Protein AF-A0AAV2BWI1-F1 (afdb_monomer_lite)

InterPro domains:
  IPR000727 Target SNARE coiled-coil homology domain [PS50192] (104-166)
  IPR006011 Syntaxin, N-terminal domain [PF00804] (25-90)
  IPR010989 SNARE [SSF47661] (15-159)
  IPR045242 Syntaxin [PTHR19957] (30-172)

Organism: NCBI:txid280406

Radius of gyration: 37.25 Å; chains: 1; bounding box: 75×24×119 Å

Structure (mmCIF, N/CA/C/O backbone):
data_AF-A0AAV2BWI1-F1
#
_entry.id   AF-A0AAV2BWI1-F1
#
loop_
_atom_site.group_PDB
_atom_site.id
_atom_site.type_symbol
_atom_site.label_atom_id
_atom_site.label_alt_id
_atom_site.label_comp_id
_atom_site.label_asym_id
_atom_site.label_entity_id
_atom_site.label_seq_id
_atom_site.pdbx_PDB_ins_code
_atom_site.Cartn_x
_atom_site.Cartn_y
_atom_site.Cartn_z
_atom_site.occupancy
_atom_site.B_iso_or_equiv
_atom_site.auth_seq_id
_atom_site.auth_comp_id
_atom_site.auth_asym_id
_atom_site.auth_atom_id
_atom_site.pdbx_PDB_model_num
ATOM 1 N N . MET A 1 1 ? 7.970 -13.190 19.184 1.00 38.78 1 MET A N 1
ATOM 2 C CA . MET A 1 1 ? 8.899 -14.261 18.742 1.00 38.78 1 MET A CA 1
ATOM 3 C C . MET A 1 1 ? 8.704 -14.670 17.278 1.00 38.78 1 MET A C 1
ATOM 5 O O . MET A 1 1 ? 9.696 -14.716 16.566 1.00 38.78 1 MET A O 1
ATOM 9 N N . ALA A 1 2 ? 7.479 -14.916 16.784 1.00 46.28 2 ALA A N 1
ATOM 10 C CA . ALA A 1 2 ? 7.254 -15.265 15.368 1.00 46.28 2 ALA A CA 1
ATOM 11 C C . ALA A 1 2 ? 7.652 -14.144 14.376 1.00 46.28 2 ALA A C 1
ATOM 13 O O . ALA A 1 2 ? 8.295 -14.412 13.364 1.00 46.28 2 ALA A O 1
ATOM 14 N N . ASN A 1 3 ? 7.368 -12.880 14.714 1.00 43.94 3 ASN A N 1
ATOM 15 C CA . ASN A 1 3 ? 7.692 -11.727 13.861 1.00 43.94 3 ASN A CA 1
ATOM 16 C C . ASN A 1 3 ? 9.203 -11.435 13.767 1.00 43.94 3 ASN A C 1
ATOM 18 O O . ASN A 1 3 ? 9.677 -11.052 12.703 1.00 43.94 3 ASN A O 1
ATOM 22 N N . ASP A 1 4 ? 9.978 -11.700 14.825 1.00 47.47 4 ASP A N 1
ATOM 23 C CA . ASP A 1 4 ? 11.445 -11.541 14.813 1.00 47.47 4 ASP A CA 1
ATOM 24 C C . ASP A 1 4 ? 12.142 -12.562 13.909 1.00 47.47 4 ASP A C 1
ATOM 26 O O . ASP A 1 4 ? 13.165 -12.264 13.289 1.00 47.47 4 ASP A O 1
ATOM 30 N N . CYS A 1 5 ? 11.601 -13.781 13.826 1.00 52.75 5 CYS A N 1
ATOM 31 C CA . CYS A 1 5 ? 12.138 -14.831 12.964 1.00 52.75 5 CYS A CA 1
ATOM 32 C C . CYS A 1 5 ? 11.860 -14.521 11.483 1.00 52.75 5 CYS A C 1
ATOM 34 O O . CYS A 1 5 ? 12.753 -14.647 10.646 1.00 52.75 5 CYS A O 1
ATOM 36 N N . LEU A 1 6 ? 10.662 -14.005 11.183 1.00 54.53 6 LEU A N 1
ATOM 37 C CA . LEU A 1 6 ? 10.274 -13.543 9.848 1.00 54.53 6 LEU A CA 1
ATOM 38 C C . LEU A 1 6 ? 11.110 -12.324 9.405 1.00 54.53 6 LEU A C 1
ATOM 40 O O . LEU A 1 6 ? 11.557 -12.250 8.261 1.00 54.53 6 LEU A O 1
AT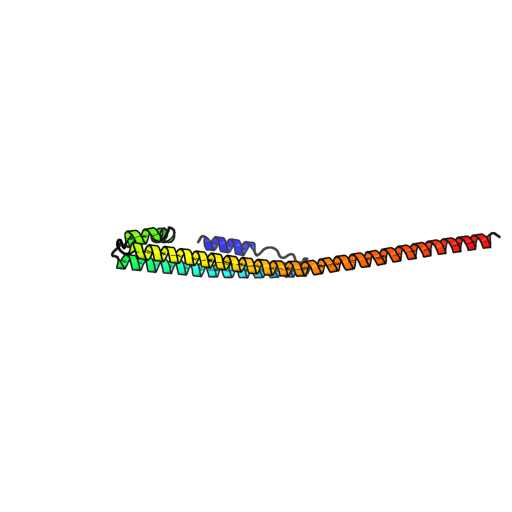OM 44 N N . PHE A 1 7 ? 11.412 -11.421 10.342 1.00 52.19 7 PHE A N 1
ATOM 45 C CA . PHE A 1 7 ? 12.280 -10.260 10.136 1.00 52.19 7 PHE A CA 1
ATOM 46 C C . PHE A 1 7 ? 13.748 -10.646 9.881 1.00 52.19 7 PHE A C 1
ATOM 48 O O . PHE A 1 7 ? 14.370 -10.140 8.945 1.00 52.19 7 PHE A O 1
ATOM 55 N N . LYS A 1 8 ? 14.301 -11.591 10.656 1.00 54.38 8 LYS A N 1
ATOM 56 C CA . LYS A 1 8 ? 15.652 -12.136 10.422 1.00 54.38 8 LYS A CA 1
ATOM 57 C C . LYS A 1 8 ? 15.749 -12.895 9.096 1.00 54.38 8 LYS A C 1
ATOM 59 O O . LYS A 1 8 ? 16.761 -12.767 8.413 1.00 54.38 8 LYS A O 1
ATOM 64 N N . GLY A 1 9 ? 14.704 -13.630 8.711 1.00 53.56 9 GLY A N 1
ATOM 65 C CA . GLY A 1 9 ? 14.629 -14.321 7.420 1.00 53.56 9 GLY A CA 1
ATOM 66 C C . GLY A 1 9 ? 14.655 -13.354 6.234 1.00 53.56 9 GLY A C 1
ATOM 67 O O . GLY A 1 9 ? 15.456 -13.528 5.316 1.00 53.56 9 GLY A O 1
ATOM 68 N N . LEU A 1 10 ? 13.858 -12.282 6.298 1.00 50.44 10 LEU A N 1
ATOM 69 C CA . LEU A 1 10 ? 13.855 -11.223 5.285 1.00 50.44 10 LEU A CA 1
ATOM 70 C C . LEU A 1 10 ? 15.207 -10.502 5.221 1.00 50.44 10 LEU A C 1
ATOM 72 O O . LEU A 1 10 ? 15.785 -10.394 4.143 1.00 50.44 10 LEU A O 1
ATOM 76 N N . SER A 1 11 ? 15.764 -10.089 6.361 1.00 50.41 11 SER A N 1
ATOM 77 C CA . SER A 1 11 ? 17.062 -9.401 6.420 1.00 50.41 11 SER A CA 1
ATOM 78 C C . SER A 1 11 ? 18.221 -10.254 5.872 1.00 50.41 11 SER A C 1
ATOM 80 O O . SER A 1 11 ? 19.055 -9.752 5.114 1.00 50.41 11 SER A O 1
ATOM 82 N N . ASN A 1 12 ? 18.242 -11.560 6.169 1.00 52.44 12 ASN A N 1
ATOM 83 C CA . ASN A 1 12 ? 19.261 -12.481 5.653 1.00 52.44 12 ASN A CA 1
ATOM 84 C C . ASN A 1 12 ? 19.113 -12.750 4.148 1.00 52.44 12 ASN A C 1
ATOM 86 O O . ASN A 1 12 ? 20.119 -12.848 3.453 1.00 52.44 12 ASN A O 1
ATOM 90 N N . SER A 1 13 ? 17.887 -12.785 3.616 1.00 50.75 13 SER A N 1
ATOM 91 C CA . SER A 1 13 ? 17.643 -12.984 2.176 1.00 50.75 13 SER A CA 1
ATOM 92 C C . SER A 1 13 ? 18.052 -11.799 1.285 1.00 50.75 13 SER A C 1
ATOM 94 O O . SER A 1 13 ? 18.104 -11.931 0.064 1.00 50.75 13 SER A O 1
ATOM 96 N N . PHE A 1 14 ? 18.371 -10.639 1.873 1.00 51.12 14 PHE A N 1
ATOM 97 C CA . PHE A 1 14 ? 18.807 -9.444 1.140 1.00 51.12 14 PHE A CA 1
ATOM 98 C C . PHE A 1 14 ? 20.329 -9.245 1.093 1.00 51.12 14 PHE A C 1
ATOM 100 O O . PHE A 1 14 ? 20.789 -8.315 0.429 1.00 51.12 14 PHE A O 1
ATOM 107 N N . ASN A 1 15 ? 21.110 -10.100 1.762 1.00 54.09 15 ASN A N 1
ATOM 108 C CA . ASN A 1 15 ? 22.572 -10.017 1.820 1.00 54.09 15 ASN A CA 1
ATOM 109 C C . ASN A 1 15 ? 23.247 -11.184 1.073 1.00 54.09 15 ASN A C 1
ATOM 111 O O . ASN A 1 15 ? 24.044 -11.910 1.650 1.00 54.09 15 ASN A O 1
ATOM 115 N N . GLN A 1 16 ? 22.937 -11.376 -0.209 1.00 53.59 16 GLN A N 1
ATOM 116 C CA . GLN A 1 16 ? 23.670 -12.271 -1.122 1.00 53.59 16 GLN A CA 1
ATOM 117 C C . GLN A 1 16 ? 23.244 -11.853 -2.547 1.00 53.59 16 GLN A C 1
ATOM 119 O O . GLN A 1 16 ? 22.050 -11.749 -2.795 1.00 53.59 16 GLN A O 1
ATOM 124 N N . GLU A 1 17 ? 24.069 -11.453 -3.517 1.00 52.34 17 GLU A N 1
ATOM 125 C CA . GLU A 1 17 ? 25.479 -11.693 -3.830 1.00 52.34 17 GLU A CA 1
ATOM 126 C C . GLU A 1 17 ? 26.073 -10.426 -4.486 1.00 52.34 17 GLU A C 1
ATOM 128 O O . GLU A 1 17 ? 25.428 -9.770 -5.311 1.00 52.34 17 GLU A O 1
ATOM 133 N N . GLN A 1 18 ? 27.307 -10.058 -4.132 1.00 53.75 18 GLN A N 1
ATOM 134 C CA . GLN A 1 18 ? 28.062 -9.045 -4.872 1.00 53.75 18 GLN A CA 1
ATOM 135 C C . GLN A 1 18 ? 28.857 -9.744 -5.974 1.00 53.75 18 GLN A C 1
ATOM 137 O O . GLN A 1 18 ? 29.840 -10.420 -5.692 1.00 53.75 18 GLN A O 1
ATOM 142 N N . PHE A 1 19 ? 28.435 -9.558 -7.224 1.00 55.75 19 PHE A N 1
ATOM 143 C CA . PHE A 1 19 ? 29.204 -9.959 -8.398 1.00 55.75 19 PHE A CA 1
ATOM 144 C C . PHE A 1 19 ? 30.076 -8.776 -8.843 1.00 55.75 19 PHE A C 1
ATOM 146 O O . PHE A 1 19 ? 29.533 -7.780 -9.336 1.00 55.75 19 PHE A O 1
ATOM 153 N N . PRO A 1 20 ? 31.403 -8.832 -8.638 1.00 57.06 20 PRO A N 1
ATOM 154 C CA . PRO A 1 20 ? 32.297 -7.705 -8.904 1.00 57.06 20 PRO A CA 1
ATOM 155 C C . PRO A 1 20 ? 32.384 -7.313 -10.393 1.00 57.06 20 PRO A C 1
ATOM 157 O O . PRO A 1 20 ? 32.697 -6.161 -10.678 1.00 57.06 20 PRO A O 1
ATOM 160 N N . ASP A 1 21 ? 31.993 -8.197 -11.320 1.00 59.72 21 ASP A N 1
ATOM 161 C CA . ASP A 1 21 ? 32.081 -7.983 -12.779 1.00 59.72 21 ASP A CA 1
ATOM 162 C C . ASP A 1 21 ? 30.793 -7.445 -13.440 1.00 59.72 21 ASP A C 1
ATOM 164 O O . ASP A 1 21 ? 30.623 -7.502 -14.659 1.00 59.72 21 ASP A O 1
ATOM 168 N N . MET A 1 22 ? 29.848 -6.908 -12.663 1.00 63.97 22 MET A N 1
ATOM 169 C CA . MET A 1 22 ? 28.571 -6.433 -13.209 1.00 63.97 22 MET A CA 1
ATOM 170 C C . MET A 1 22 ? 28.681 -5.059 -13.901 1.00 63.97 22 MET A C 1
ATOM 172 O O . MET A 1 22 ? 29.251 -4.125 -13.321 1.00 63.97 22 MET A O 1
ATOM 176 N N . PRO A 1 23 ? 28.057 -4.869 -15.087 1.00 77.12 23 PRO A N 1
ATOM 177 C CA . PRO A 1 23 ? 27.981 -3.573 -15.762 1.00 77.12 23 PRO A CA 1
ATOM 178 C C . PRO A 1 23 ? 27.451 -2.463 -14.843 1.00 77.12 23 PRO A C 1
ATOM 180 O O . PRO A 1 23 ? 26.574 -2.697 -14.008 1.00 77.12 23 PRO A O 1
ATOM 183 N N . ALA A 1 24 ? 27.935 -1.228 -15.018 1.00 74.69 24 ALA A N 1
ATOM 184 C CA . ALA A 1 24 ? 27.621 -0.101 -14.130 1.00 74.69 24 ALA A CA 1
ATOM 185 C C . ALA A 1 24 ? 26.109 0.131 -13.932 1.00 74.69 24 ALA A C 1
ATOM 187 O O . ALA A 1 24 ? 25.670 0.357 -12.806 1.00 74.69 24 ALA A O 1
ATOM 188 N N . GLY A 1 25 ? 25.303 -0.002 -14.992 1.00 76.00 25 GLY A N 1
ATOM 189 C CA . GLY A 1 25 ? 23.843 0.120 -14.901 1.00 76.00 25 GLY A CA 1
ATOM 190 C C . GLY A 1 25 ? 23.198 -0.946 -14.010 1.00 76.00 25 GLY A C 1
ATOM 191 O O . GLY A 1 25 ? 22.284 -0.650 -13.244 1.00 76.00 25 GLY A O 1
ATOM 192 N N . LEU A 1 26 ? 23.725 -2.172 -14.034 1.00 73.62 26 LEU A N 1
ATOM 193 C CA . LEU A 1 26 ? 23.204 -3.284 -13.243 1.00 73.62 26 LEU A CA 1
ATOM 194 C C . LEU A 1 26 ? 23.633 -3.183 -11.773 1.00 73.62 26 LEU A C 1
ATOM 196 O O . LEU A 1 26 ? 22.845 -3.487 -10.878 1.00 73.62 26 LEU A O 1
ATOM 200 N N . ARG A 1 27 ? 24.832 -2.643 -11.509 1.00 76.88 27 ARG A N 1
ATOM 201 C CA . ARG A 1 27 ? 25.266 -2.252 -10.156 1.00 76.88 27 ARG A CA 1
ATOM 202 C C . ARG A 1 27 ? 24.361 -1.173 -9.563 1.00 76.88 27 ARG A C 1
ATOM 204 O O . ARG A 1 27 ? 23.913 -1.329 -8.432 1.00 76.88 27 ARG A O 1
ATOM 211 N N . ILE A 1 28 ? 24.054 -0.122 -10.330 1.00 77.56 28 ILE A N 1
ATOM 212 C CA . ILE A 1 28 ? 23.155 0.961 -9.897 1.00 77.56 28 ILE A CA 1
ATOM 213 C C . ILE A 1 28 ? 21.756 0.407 -9.598 1.00 77.56 28 ILE A C 1
ATOM 215 O O . ILE A 1 28 ? 21.225 0.664 -8.519 1.00 77.56 28 ILE A O 1
ATOM 219 N N . CYS A 1 29 ? 21.198 -0.411 -10.496 1.00 75.69 29 CYS A N 1
ATOM 220 C CA . CYS A 1 29 ? 19.900 -1.061 -10.297 1.00 75.69 29 CYS A CA 1
ATOM 221 C C . CYS A 1 29 ? 19.880 -1.945 -9.035 1.00 75.69 29 CYS A C 1
ATOM 223 O O . CYS A 1 29 ? 18.958 -1.854 -8.221 1.00 75.69 29 CYS A O 1
ATOM 225 N N . ASN A 1 30 ? 20.929 -2.744 -8.808 1.00 73.38 30 ASN A N 1
ATOM 226 C CA . ASN A 1 30 ? 21.032 -3.590 -7.620 1.00 73.38 30 ASN A CA 1
ATOM 227 C C . ASN A 1 30 ? 21.137 -2.757 -6.329 1.00 73.38 30 ASN A C 1
ATOM 229 O O . ASN A 1 30 ? 20.418 -3.004 -5.362 1.00 73.38 30 ASN A O 1
ATOM 233 N N . THR A 1 31 ? 21.966 -1.708 -6.316 1.00 79.12 31 THR A N 1
ATOM 234 C CA . THR A 1 31 ? 22.078 -0.795 -5.168 1.00 79.12 31 THR A CA 1
ATOM 235 C C . THR A 1 31 ? 20.753 -0.093 -4.863 1.00 79.12 31 THR A C 1
ATOM 237 O O . THR A 1 31 ? 20.359 -0.016 -3.695 1.00 79.12 31 THR A O 1
ATOM 240 N N . GLN A 1 32 ? 20.035 0.380 -5.885 1.00 78.69 32 GLN A N 1
ATOM 241 C CA . GLN A 1 32 ? 18.704 0.974 -5.719 1.00 78.69 32 GLN A CA 1
ATOM 242 C C . GLN A 1 32 ? 17.708 -0.046 -5.160 1.00 78.69 32 GLN A C 1
ATOM 244 O O . GLN A 1 32 ? 17.014 0.245 -4.187 1.00 78.69 32 GLN A O 1
ATOM 249 N N . THR A 1 33 ? 17.709 -1.264 -5.699 1.00 75.31 33 THR A N 1
ATOM 250 C CA . THR A 1 33 ? 16.846 -2.364 -5.254 1.00 75.31 33 THR A CA 1
ATOM 251 C C . THR A 1 33 ? 17.087 -2.714 -3.783 1.00 75.31 33 THR A C 1
ATOM 253 O O . THR A 1 33 ? 16.137 -2.784 -3.004 1.00 75.31 33 THR A O 1
ATOM 256 N N . ILE A 1 34 ? 18.347 -2.870 -3.362 1.00 79.56 34 ILE A N 1
ATOM 257 C CA . ILE A 1 34 ? 18.713 -3.123 -1.956 1.00 79.56 34 ILE A CA 1
ATOM 258 C C . ILE A 1 34 ? 18.274 -1.957 -1.060 1.00 79.56 34 ILE A C 1
ATOM 260 O O . ILE A 1 34 ? 17.730 -2.173 0.024 1.00 79.56 34 ILE A O 1
ATOM 264 N N . THR A 1 35 ? 18.473 -0.719 -1.512 1.00 80.38 35 THR A N 1
ATOM 265 C CA . THR A 1 35 ? 18.085 0.483 -0.759 1.00 80.38 35 THR A CA 1
ATOM 266 C C . THR A 1 35 ? 16.572 0.547 -0.552 1.00 80.38 35 THR A C 1
ATOM 268 O O . THR A 1 35 ? 16.114 0.786 0.567 1.00 80.38 35 THR A O 1
ATOM 271 N N . LEU A 1 36 ? 15.788 0.284 -1.600 1.00 78.62 36 LEU A N 1
ATOM 272 C CA . LEU A 1 36 ? 14.327 0.239 -1.537 1.00 78.62 36 LEU A CA 1
ATOM 273 C C . LEU A 1 36 ? 13.837 -0.880 -0.615 1.00 78.62 36 LEU A C 1
ATOM 275 O O . LEU A 1 36 ? 12.988 -0.635 0.236 1.00 78.62 36 LEU A O 1
ATOM 279 N N . LYS A 1 37 ? 14.427 -2.076 -0.707 1.00 76.88 37 LYS A N 1
ATOM 280 C CA . LYS A 1 37 ? 14.105 -3.215 0.169 1.00 76.88 37 LYS A CA 1
ATOM 281 C C . LYS A 1 37 ? 14.362 -2.904 1.645 1.00 76.88 37 LYS A C 1
ATOM 283 O O . LYS A 1 37 ? 13.523 -3.206 2.491 1.00 76.88 37 LYS A O 1
ATOM 288 N N . ARG A 1 38 ? 15.478 -2.238 1.963 1.00 78.38 38 ARG A N 1
ATOM 289 C CA . ARG A 1 38 ? 15.778 -1.778 3.332 1.00 78.38 38 ARG A CA 1
ATOM 290 C C . ARG A 1 38 ? 14.759 -0.754 3.828 1.00 78.38 38 ARG A C 1
ATOM 292 O O . ARG A 1 38 ? 14.271 -0.890 4.947 1.00 78.38 38 ARG A O 1
ATOM 299 N N . LYS A 1 39 ? 14.408 0.235 2.998 1.00 81.50 39 LYS A N 1
ATOM 300 C CA . LYS A 1 39 ? 13.366 1.222 3.332 1.00 81.50 39 LYS A CA 1
ATOM 301 C C . LYS A 1 39 ? 12.023 0.545 3.591 1.00 81.50 39 LYS A C 1
ATOM 303 O O . LYS A 1 39 ? 11.428 0.779 4.634 1.00 81.50 39 LYS A O 1
ATOM 308 N N . PHE A 1 40 ? 11.603 -0.348 2.699 1.00 78.50 40 PHE A N 1
ATOM 309 C CA . PHE A 1 40 ? 10.373 -1.121 2.841 1.00 78.50 40 PHE A CA 1
ATOM 310 C C . PHE A 1 40 ? 10.345 -1.922 4.147 1.00 78.50 40 PHE A C 1
ATOM 312 O O . PHE A 1 40 ? 9.382 -1.831 4.904 1.00 78.50 40 PHE A O 1
ATOM 319 N N . SER A 1 41 ? 11.430 -2.637 4.462 1.00 76.50 41 SER A N 1
ATOM 320 C CA . SER A 1 41 ? 11.542 -3.380 5.720 1.00 76.50 41 SER A CA 1
ATOM 321 C C . SER A 1 41 ? 11.425 -2.464 6.941 1.00 76.50 41 SER A C 1
ATOM 323 O O . SER A 1 41 ? 10.726 -2.810 7.887 1.00 76.50 41 SER A O 1
ATOM 325 N N . SER A 1 42 ? 12.071 -1.294 6.922 1.00 79.75 42 SER A N 1
ATOM 326 C CA . SER A 1 42 ? 11.982 -0.309 8.006 1.00 79.75 42 SER A CA 1
ATOM 327 C C . SER A 1 42 ? 10.558 0.223 8.180 1.00 79.75 42 SER A C 1
ATOM 329 O O . SER A 1 42 ? 10.073 0.325 9.306 1.00 79.75 42 SER A O 1
ATOM 331 N N . THR A 1 43 ? 9.877 0.547 7.080 1.00 81.62 43 THR A N 1
ATOM 332 C CA . THR A 1 43 ? 8.489 1.026 7.100 1.00 81.62 43 THR A CA 1
ATOM 333 C C . THR A 1 43 ? 7.539 -0.044 7.625 1.00 81.62 43 THR A C 1
ATOM 335 O O . THR A 1 43 ? 6.673 0.260 8.441 1.00 81.62 43 THR A O 1
ATOM 338 N N . ILE A 1 44 ? 7.726 -1.304 7.225 1.00 79.44 44 ILE A N 1
ATOM 339 C CA . ILE A 1 44 ? 6.939 -2.426 7.741 1.00 79.44 44 ILE A CA 1
ATOM 340 C C . ILE A 1 44 ? 7.172 -2.637 9.240 1.00 79.44 44 ILE A C 1
ATOM 342 O O . ILE A 1 44 ? 6.213 -2.829 9.982 1.00 79.44 44 ILE A O 1
ATOM 346 N N . SER A 1 45 ? 8.416 -2.567 9.716 1.00 77.38 45 S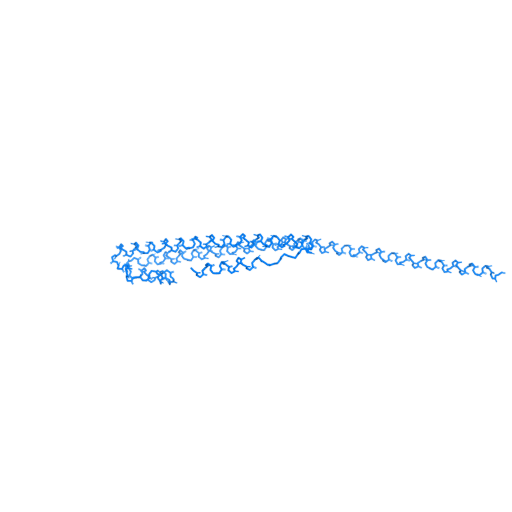ER A N 1
ATOM 347 C CA . SER A 1 45 ? 8.700 -2.663 11.154 1.00 77.38 45 SER A CA 1
ATOM 348 C C . SER A 1 45 ? 8.030 -1.543 11.944 1.00 77.38 45 SER A C 1
ATOM 350 O O . SER A 1 45 ? 7.433 -1.799 12.988 1.00 77.38 45 SER A O 1
ATOM 352 N N . TYR A 1 46 ? 8.078 -0.316 11.425 1.00 86.00 46 TYR A N 1
ATOM 353 C CA . TYR A 1 46 ? 7.395 0.821 12.032 1.00 86.00 46 TYR A CA 1
ATOM 354 C C . TYR A 1 46 ? 5.872 0.619 12.062 1.00 86.00 46 TYR A C 1
ATOM 356 O O . TYR A 1 46 ? 5.242 0.797 13.104 1.00 86.00 46 TYR A O 1
ATOM 364 N N . TYR A 1 47 ? 5.284 0.138 10.966 1.00 84.06 47 TYR A N 1
ATOM 365 C CA . TYR A 1 47 ? 3.870 -0.229 10.923 1.00 84.06 47 TYR A CA 1
ATOM 366 C C . TYR A 1 47 ? 3.508 -1.266 11.996 1.00 84.06 47 TYR A C 1
ATOM 368 O O . TYR A 1 47 ? 2.547 -1.065 12.738 1.00 84.06 47 TYR A O 1
ATOM 376 N N . TYR A 1 48 ? 4.302 -2.334 12.141 1.00 78.19 48 TYR A N 1
ATOM 377 C CA . TYR A 1 48 ? 4.055 -3.348 13.168 1.00 78.19 48 TYR A CA 1
ATOM 378 C C . TYR A 1 48 ? 4.149 -2.787 14.591 1.00 78.19 48 TYR A C 1
ATOM 380 O O . TYR A 1 48 ? 3.341 -3.179 15.432 1.00 78.19 48 TYR A O 1
ATOM 388 N N . SER A 1 49 ? 5.064 -1.848 14.862 1.00 78.69 49 SER A N 1
ATOM 389 C CA . SER A 1 49 ? 5.114 -1.186 16.175 1.00 78.69 49 SER A CA 1
ATOM 390 C C . SER A 1 49 ? 3.846 -0.384 16.478 1.00 78.69 49 SER A C 1
ATOM 392 O O . SER A 1 49 ? 3.284 -0.529 17.562 1.00 78.69 49 SER A O 1
ATOM 394 N N . ILE A 1 50 ? 3.334 0.375 15.502 1.00 81.25 50 ILE A N 1
ATOM 395 C CA . ILE A 1 50 ? 2.080 1.128 15.652 1.00 81.25 50 ILE A CA 1
ATOM 396 C C . ILE A 1 50 ? 0.901 0.170 15.844 1.00 81.25 50 ILE A C 1
ATOM 398 O O . ILE A 1 50 ? 0.022 0.407 16.671 1.00 81.25 50 ILE A O 1
ATOM 402 N N . GLN A 1 51 ? 0.867 -0.930 15.094 1.00 75.81 51 GLN A N 1
ATOM 403 C CA . GLN A 1 51 ? -0.203 -1.919 15.194 1.00 75.81 51 GLN A CA 1
ATOM 404 C C . GLN A 1 51 ? -0.225 -2.599 16.570 1.00 75.81 51 GLN A C 1
ATOM 406 O O . GLN A 1 51 ? -1.297 -2.845 17.127 1.00 75.81 51 GLN A O 1
ATOM 411 N N . GLU A 1 52 ? 0.943 -2.896 17.137 1.00 80.94 52 GLU A N 1
ATOM 412 C CA . GLU A 1 52 ? 1.054 -3.432 18.492 1.00 80.94 52 GLU A CA 1
ATOM 413 C C . GLU A 1 52 ? 0.613 -2.416 19.553 1.00 80.94 52 GLU A C 1
ATOM 415 O O . GLU A 1 52 ? -0.150 -2.768 20.457 1.00 80.94 52 GLU A O 1
ATOM 420 N N . GLU A 1 53 ? 1.017 -1.153 19.418 1.00 81.12 53 GLU A N 1
ATOM 421 C CA . GLU A 1 53 ? 0.566 -0.067 20.292 1.00 81.12 53 GLU A CA 1
ATOM 422 C C . GLU A 1 53 ? -0.960 0.108 20.239 1.00 81.12 53 GLU A C 1
ATOM 424 O O . GLU A 1 53 ? -1.623 0.191 21.280 1.00 81.12 53 GLU A O 1
ATOM 429 N N . TYR A 1 54 ? -1.544 0.067 19.039 1.00 78.69 54 TYR A N 1
ATOM 430 C CA . TYR A 1 54 ? -2.990 0.105 18.841 1.00 78.69 54 TYR A CA 1
ATOM 431 C C . TYR A 1 54 ? -3.689 -1.086 19.511 1.00 78.69 54 TYR A C 1
ATOM 433 O O . TYR A 1 54 ? -4.669 -0.900 20.238 1.00 78.69 54 TYR A O 1
ATOM 441 N N . ARG A 1 55 ? -3.157 -2.307 19.343 1.00 74.56 55 ARG A N 1
ATOM 442 C CA . ARG A 1 55 ? -3.683 -3.520 19.994 1.00 74.56 55 ARG A CA 1
ATOM 443 C C . ARG A 1 55 ? -3.681 -3.372 21.517 1.00 74.56 55 ARG A C 1
ATOM 445 O O . ARG A 1 55 ? -4.663 -3.720 22.170 1.00 74.56 55 ARG A O 1
ATOM 452 N N . ASN A 1 56 ? -2.604 -2.837 22.086 1.00 76.06 56 ASN A N 1
ATOM 453 C CA . ASN A 1 56 ? -2.480 -2.623 23.529 1.00 76.06 56 ASN A CA 1
ATOM 454 C C . ASN A 1 56 ? -3.431 -1.524 24.031 1.00 76.06 56 ASN A C 1
ATOM 456 O O . ASN A 1 56 ? -4.058 -1.682 25.079 1.00 76.06 56 ASN A O 1
ATOM 460 N N . THR A 1 57 ? -3.601 -0.452 23.257 1.00 75.69 57 THR A N 1
ATOM 461 C CA . THR A 1 57 ? -4.556 0.624 23.558 1.00 75.69 57 THR A CA 1
ATOM 462 C C . THR A 1 57 ? -5.991 0.100 23.564 1.00 75.69 57 THR A C 1
ATOM 464 O O . THR A 1 57 ? -6.746 0.371 24.498 1.00 75.69 57 THR A O 1
ATOM 467 N N . CYS A 1 58 ? -6.357 -0.718 22.575 1.00 69.50 58 CYS A N 1
ATOM 468 C CA . CYS A 1 58 ? -7.669 -1.358 22.507 1.00 69.50 58 CYS A CA 1
ATOM 469 C C . CYS A 1 58 ? -7.902 -2.301 23.703 1.00 69.50 58 CYS A C 1
ATOM 471 O O . CYS A 1 58 ? -8.938 -2.199 24.362 1.00 69.50 58 CYS A O 1
ATOM 473 N N . LYS A 1 59 ? -6.908 -3.129 24.075 1.00 70.56 59 LYS A N 1
ATOM 474 C CA . LYS A 1 59 ? -6.954 -3.958 25.301 1.00 70.56 59 LYS A CA 1
ATOM 475 C C . LYS A 1 59 ? -7.245 -3.130 26.548 1.00 70.56 59 LYS A C 1
ATOM 477 O O . LYS A 1 59 ? -8.109 -3.501 27.340 1.00 70.56 59 LYS A O 1
ATOM 482 N N . ALA A 1 60 ? -6.536 -2.016 26.721 1.00 72.25 60 ALA A N 1
ATOM 483 C CA . ALA A 1 60 ? -6.708 -1.142 27.876 1.00 72.25 60 ALA A CA 1
ATOM 484 C C . ALA A 1 60 ? -8.108 -0.507 27.917 1.00 72.25 60 ALA A C 1
ATOM 486 O O . ALA A 1 60 ? -8.718 -0.428 28.984 1.00 72.25 60 ALA A O 1
ATOM 487 N N . GLN A 1 61 ? -8.639 -0.096 26.762 1.00 71.31 61 GLN A N 1
ATOM 488 C CA . GLN A 1 61 ? -9.988 0.463 26.656 1.00 71.31 61 GLN A CA 1
ATOM 489 C C . GLN A 1 61 ? -11.067 -0.571 26.990 1.00 71.31 61 GLN A C 1
ATOM 491 O O . GLN A 1 61 ? -11.925 -0.292 27.824 1.00 71.31 61 GLN A O 1
ATOM 496 N N . VAL A 1 62 ? -11.002 -1.767 26.396 1.00 65.12 62 VAL A N 1
ATOM 497 C CA . VAL A 1 62 ? -11.954 -2.863 26.657 1.00 65.12 62 VAL A CA 1
ATOM 498 C C . VAL A 1 62 ? -11.937 -3.255 28.132 1.00 65.12 62 VAL A C 1
ATOM 500 O O . VAL A 1 62 ? -12.992 -3.344 28.756 1.00 65.12 62 VAL A O 1
ATOM 503 N N . LYS A 1 63 ? -10.742 -3.406 28.715 1.00 66.94 63 LYS A N 1
ATOM 504 C CA . LYS A 1 63 ? -10.576 -3.690 30.143 1.00 66.94 63 LYS A CA 1
ATOM 505 C C . LYS A 1 63 ? -11.257 -2.632 31.012 1.00 66.94 63 LYS A C 1
ATOM 507 O O . LYS A 1 63 ? -12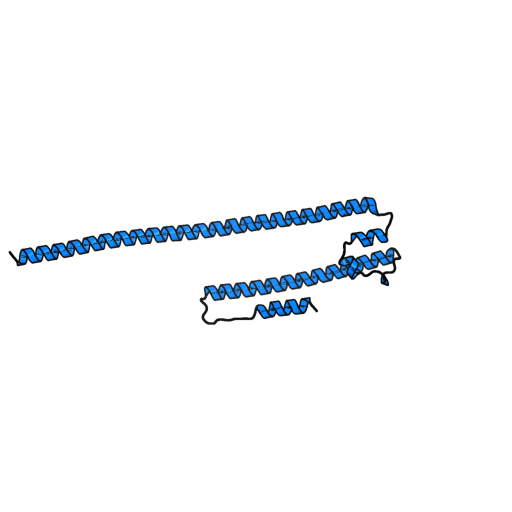.054 -2.982 31.873 1.00 66.94 63 LYS A O 1
ATOM 512 N N . ARG A 1 64 ? -11.008 -1.347 30.747 1.00 70.44 64 ARG A N 1
ATOM 513 C CA . ARG A 1 64 ? -11.632 -0.250 31.498 1.00 70.44 64 ARG A CA 1
ATOM 514 C C . ARG A 1 64 ? -13.160 -0.262 31.383 1.00 70.44 64 ARG A C 1
ATOM 516 O O . ARG A 1 64 ? -13.835 -0.022 32.376 1.00 70.44 64 ARG A O 1
ATOM 523 N N . GLN A 1 65 ? -13.708 -0.530 30.197 1.00 60.38 65 GLN A N 1
ATOM 524 C CA . GLN A 1 65 ? -15.163 -0.596 30.005 1.00 60.38 65 GLN A CA 1
ATOM 525 C C . GLN A 1 65 ? -15.788 -1.796 30.733 1.00 60.38 65 GLN A C 1
ATOM 527 O O . GLN A 1 65 ? -16.848 -1.652 31.335 1.00 60.38 65 GLN A O 1
ATOM 532 N N . ALA A 1 66 ? -15.109 -2.948 30.751 1.00 63.09 66 ALA A N 1
ATOM 533 C CA . ALA A 1 66 ? -15.539 -4.109 31.530 1.00 63.09 66 ALA A CA 1
ATOM 534 C C . ALA A 1 66 ? -15.538 -3.826 33.045 1.00 63.09 66 ALA A C 1
ATOM 536 O O . ALA A 1 66 ? -16.504 -4.166 33.725 1.00 63.09 66 ALA A O 1
ATOM 537 N N . GLU A 1 67 ? -14.500 -3.154 33.561 1.00 67.56 67 GLU A N 1
ATOM 538 C CA . GLU A 1 67 ? -14.412 -2.749 34.975 1.00 67.56 67 GLU A CA 1
ATOM 539 C C . GLU A 1 67 ? -15.540 -1.784 35.367 1.00 67.56 67 GLU A C 1
ATOM 541 O O . GLU A 1 67 ? -16.158 -1.958 36.416 1.00 67.56 67 GLU A O 1
ATOM 546 N N . ILE A 1 68 ? -15.846 -0.795 34.516 1.00 66.06 68 ILE A N 1
ATOM 547 C CA . ILE A 1 68 ? -16.934 0.174 34.750 1.00 66.06 68 ILE A CA 1
ATOM 548 C C . ILE A 1 68 ? -18.301 -0.521 34.797 1.00 66.06 68 ILE A C 1
ATOM 550 O O . ILE A 1 68 ? -19.146 -0.153 35.609 1.00 66.06 68 ILE A O 1
ATOM 554 N N . ALA A 1 69 ? -18.516 -1.532 33.956 1.00 63.38 69 ALA A N 1
ATOM 555 C CA . ALA A 1 69 ? -19.762 -2.290 33.914 1.00 63.38 69 ALA A CA 1
ATOM 556 C C . ALA A 1 69 ? -19.875 -3.378 35.001 1.00 63.38 69 ALA A C 1
ATOM 558 O O . ALA A 1 69 ? -20.878 -4.087 35.060 1.00 63.38 69 ALA A O 1
ATOM 559 N N . GLY A 1 70 ? -18.858 -3.533 35.856 1.00 59.75 70 GLY A N 1
ATOM 560 C CA . GLY A 1 70 ? -18.849 -4.535 36.923 1.00 59.75 70 GLY A CA 1
ATOM 561 C C . GLY A 1 70 ? -18.640 -5.974 36.437 1.00 59.75 70 GLY A C 1
ATOM 562 O O . GLY A 1 70 ? -18.931 -6.913 37.179 1.00 59.75 70 GLY A O 1
ATOM 563 N N . ALA A 1 71 ? -18.143 -6.167 35.211 1.00 60.81 71 ALA A N 1
ATOM 564 C CA . ALA A 1 71 ? -17.810 -7.483 34.674 1.00 60.81 71 ALA A CA 1
ATOM 565 C C . ALA A 1 71 ? -16.431 -7.949 35.175 1.00 60.81 71 ALA A C 1
ATOM 567 O O . ALA A 1 71 ? -15.472 -7.176 35.222 1.00 60.81 71 ALA A O 1
ATOM 568 N N . ASP A 1 72 ? -16.309 -9.233 35.522 1.00 61.50 72 ASP A N 1
ATOM 569 C CA . ASP A 1 72 ? -15.042 -9.815 35.972 1.00 61.50 72 ASP A CA 1
ATOM 570 C C . ASP A 1 72 ? -14.054 -9.956 34.799 1.00 61.50 72 ASP A C 1
ATOM 572 O O . ASP A 1 72 ? -14.119 -10.890 33.994 1.00 61.50 72 ASP A O 1
ATOM 576 N N . VAL A 1 73 ? -13.121 -9.005 34.714 1.00 59.53 73 VAL A N 1
ATOM 577 C CA . VAL A 1 73 ? -12.078 -8.913 33.681 1.00 59.53 73 VAL A CA 1
ATOM 578 C C . VAL A 1 73 ? -11.214 -10.174 33.610 1.00 59.53 73 VAL A C 1
ATOM 580 O O . VAL A 1 73 ? -10.735 -10.515 32.531 1.00 59.53 73 VAL A O 1
ATOM 583 N N . ALA A 1 74 ? -11.024 -10.895 34.722 1.00 59.09 74 ALA A N 1
ATOM 584 C CA . ALA A 1 74 ? -10.184 -12.094 34.759 1.00 59.09 74 ALA A CA 1
ATOM 585 C C . ALA A 1 74 ? -10.785 -13.278 33.978 1.00 59.09 74 ALA A C 1
ATOM 587 O O . ALA A 1 74 ? -10.063 -14.202 33.606 1.00 59.09 74 ALA A O 1
ATOM 588 N N . ARG A 1 75 ? -12.097 -13.247 33.712 1.00 54.44 75 ARG A N 1
ATOM 589 C CA . ARG A 1 75 ? -12.819 -14.267 32.936 1.00 54.44 75 ARG A CA 1
ATOM 590 C C . ARG A 1 75 ? -12.932 -13.931 31.448 1.00 54.44 75 ARG A C 1
ATOM 592 O O . ARG A 1 75 ? -13.340 -14.787 30.668 1.00 54.44 75 ARG A O 1
ATOM 599 N N . LEU A 1 76 ? -12.577 -12.707 31.050 1.00 58.16 76 LEU A N 1
ATOM 600 C CA . LEU A 1 76 ? -12.630 -12.254 29.664 1.00 58.16 76 LEU A CA 1
ATOM 601 C C . LEU A 1 76 ? -11.298 -12.548 28.976 1.00 58.16 76 LEU A C 1
ATOM 603 O O . LEU A 1 76 ? -10.256 -11.988 29.316 1.00 58.16 76 LEU A O 1
ATOM 607 N N . ASN A 1 77 ? -11.338 -13.413 27.967 1.00 63.50 77 ASN A N 1
ATOM 608 C CA . ASN A 1 77 ? -10.179 -13.717 27.142 1.00 63.50 77 ASN A CA 1
ATOM 609 C C . ASN A 1 77 ? -9.939 -12.539 26.176 1.00 63.50 77 ASN A C 1
ATOM 611 O O . ASN A 1 77 ? -10.400 -12.533 25.036 1.00 63.50 77 ASN A O 1
ATOM 615 N N . LEU A 1 78 ? -9.274 -11.482 26.660 1.00 62.84 78 LEU A N 1
ATOM 616 C CA . LEU A 1 78 ? -9.098 -10.209 25.938 1.00 62.84 78 LEU A CA 1
ATOM 617 C C . LEU A 1 78 ? -8.431 -10.380 24.561 1.00 62.84 78 LEU A C 1
ATOM 619 O O . LEU A 1 78 ? -8.664 -9.579 23.659 1.00 62.84 78 LEU A O 1
ATOM 623 N N . ASP A 1 79 ? -7.618 -11.422 24.387 1.00 62.81 79 ASP A N 1
ATOM 624 C CA . ASP A 1 79 ? -7.005 -11.775 23.104 1.00 62.81 79 ASP A CA 1
ATOM 625 C C . ASP A 1 79 ? -8.012 -12.341 22.086 1.00 62.81 79 ASP A C 1
ATOM 627 O O . ASP A 1 79 ? -7.899 -12.074 20.890 1.00 62.81 79 ASP A O 1
ATOM 631 N N . GLU A 1 80 ? -9.043 -13.046 22.548 1.00 61.19 80 GLU A N 1
ATOM 632 C CA . GLU A 1 80 ? -10.116 -13.597 21.713 1.00 61.19 80 GLU A CA 1
ATOM 633 C C . GLU A 1 80 ? -11.126 -12.515 21.309 1.00 61.19 80 GLU A C 1
ATOM 635 O O . GLU A 1 80 ? -11.585 -12.488 20.170 1.00 61.19 80 GLU A O 1
ATOM 640 N N . ILE A 1 81 ? -11.404 -11.562 22.204 1.00 60.16 81 ILE A N 1
ATOM 641 C CA . ILE A 1 81 ? -12.324 -10.431 21.974 1.00 60.16 81 ILE A CA 1
ATOM 642 C C . ILE A 1 81 ? -11.732 -9.387 21.014 1.00 60.16 81 ILE A C 1
ATOM 644 O O . ILE A 1 81 ? -12.459 -8.658 20.348 1.00 60.16 81 ILE A O 1
ATOM 648 N N . ILE A 1 82 ? -10.405 -9.298 20.926 1.00 58.50 82 ILE A N 1
ATOM 649 C CA . ILE A 1 82 ? -9.725 -8.402 19.977 1.00 58.50 82 ILE A CA 1
ATOM 650 C C . ILE A 1 82 ? -9.443 -9.116 18.649 1.00 58.50 82 ILE A C 1
ATOM 652 O O . ILE A 1 82 ? -9.358 -8.466 17.608 1.00 58.50 82 ILE A O 1
ATOM 656 N N . GLY A 1 83 ? -9.328 -10.450 18.668 1.00 52.88 83 GLY A N 1
ATOM 657 C CA . GLY A 1 83 ? -9.198 -11.283 17.469 1.00 52.88 83 GLY A CA 1
ATOM 658 C C . GLY A 1 83 ? -10.528 -11.598 16.773 1.00 52.88 83 GLY A C 1
ATOM 659 O O . GLY A 1 83 ? -10.548 -11.818 15.562 1.00 52.88 83 GLY A O 1
ATOM 660 N N . SER A 1 84 ? -11.640 -11.596 17.509 1.00 50.62 84 SER A N 1
ATOM 661 C CA . SER A 1 84 ? -12.985 -11.863 17.000 1.00 50.62 84 SER A CA 1
ATOM 662 C C . SER A 1 84 ? -13.897 -10.661 17.233 1.00 50.62 84 SER A C 1
ATOM 664 O O . SER A 1 84 ? -13.853 -10.027 18.276 1.00 50.62 84 SER A O 1
ATOM 666 N N . LYS A 1 85 ? -14.678 -10.327 16.200 1.00 51.47 85 LYS A N 1
ATOM 667 C CA . LYS A 1 85 ? -15.636 -9.213 16.100 1.00 51.47 85 LYS A CA 1
ATOM 668 C C . LYS A 1 85 ? -16.045 -8.597 17.451 1.00 51.47 85 LYS A C 1
ATOM 670 O O . LYS A 1 85 ? -16.814 -9.189 18.205 1.00 51.47 85 LYS A O 1
ATOM 675 N N . THR A 1 86 ? -15.624 -7.345 17.644 1.00 54.81 86 THR A N 1
ATOM 676 C CA . THR A 1 86 ? -15.987 -6.395 18.715 1.00 54.81 86 THR A CA 1
ATOM 677 C C . THR A 1 86 ? -17.484 -6.375 19.078 1.00 54.81 86 THR A C 1
ATOM 679 O O . THR A 1 86 ? -17.846 -6.001 20.191 1.00 54.81 86 THR A O 1
ATOM 682 N N . ASP A 1 87 ? -18.346 -6.821 18.162 1.00 53.19 87 ASP A N 1
ATOM 683 C CA . ASP A 1 87 ? -19.805 -6.871 18.277 1.00 53.19 87 ASP A CA 1
ATOM 684 C C . ASP A 1 87 ? -20.319 -7.747 19.451 1.00 53.19 87 ASP A C 1
ATOM 686 O O . ASP A 1 87 ? -21.344 -7.418 20.040 1.00 53.19 87 ASP A O 1
ATOM 690 N N . ILE A 1 88 ? -19.618 -8.822 19.850 1.00 53.38 88 ILE A N 1
ATOM 691 C CA . ILE A 1 88 ? -20.102 -9.764 20.896 1.00 53.38 88 ILE A CA 1
ATOM 692 C C . ILE A 1 88 ? -19.885 -9.220 22.323 1.00 53.38 88 ILE A C 1
ATOM 694 O O . ILE A 1 88 ? -20.685 -9.461 23.230 1.00 53.38 88 ILE A O 1
ATOM 698 N N . PHE A 1 89 ? -18.808 -8.458 22.533 1.00 50.00 89 PHE A N 1
ATOM 699 C CA . PHE A 1 89 ? -18.472 -7.891 23.843 1.00 50.00 89 PHE A CA 1
ATOM 700 C C . PHE A 1 89 ? -19.467 -6.805 24.273 1.00 50.00 89 PHE A C 1
ATOM 702 O O . PHE A 1 89 ? -19.861 -6.748 25.435 1.00 50.00 89 PHE A O 1
ATOM 709 N N . LEU A 1 90 ? -19.919 -5.978 23.328 1.00 53.28 90 LEU A N 1
ATOM 710 C CA . LEU A 1 90 ? -20.848 -4.879 23.599 1.00 53.28 90 LEU A CA 1
ATOM 711 C C . LEU A 1 90 ? -22.245 -5.387 23.993 1.00 53.28 90 LEU A C 1
ATOM 713 O O . LEU A 1 90 ? -22.834 -4.873 24.941 1.00 53.28 90 LEU A O 1
ATOM 717 N N . GLN A 1 91 ? -22.705 -6.467 23.356 1.00 55.59 91 GLN A N 1
ATOM 718 C CA . GLN A 1 91 ? -24.026 -7.060 23.586 1.00 55.59 91 GLN A CA 1
ATOM 719 C C . GLN A 1 91 ? -24.179 -7.718 24.972 1.00 55.59 91 GLN A C 1
ATOM 721 O O . GLN A 1 91 ? -25.284 -7.835 25.496 1.00 55.59 91 GLN A O 1
ATOM 726 N N . THR A 1 92 ? -23.074 -8.148 25.590 1.00 51.38 92 THR A N 1
ATOM 727 C CA . THR A 1 92 ? -23.104 -8.847 26.891 1.00 51.38 92 THR A CA 1
ATOM 728 C C . THR A 1 92 ? -23.053 -7.877 28.079 1.00 51.38 92 THR A C 1
ATOM 730 O O . THR A 1 92 ? -23.424 -8.239 29.193 1.00 51.38 92 THR A O 1
ATOM 733 N N . VAL A 1 93 ? -22.589 -6.642 27.860 1.00 50.97 93 VAL A N 1
ATOM 734 C CA . VAL A 1 93 ? -22.216 -5.707 28.933 1.00 50.97 93 VAL A CA 1
ATOM 735 C C . VAL A 1 93 ? -23.217 -4.549 29.102 1.00 50.97 93 VAL A C 1
ATOM 737 O O . VAL A 1 93 ? -23.354 -4.039 30.211 1.00 50.97 93 VAL A O 1
ATOM 740 N N . LEU A 1 94 ? -23.954 -4.141 28.058 1.00 52.38 94 LEU A N 1
ATOM 741 C CA . LEU A 1 94 ? -24.874 -2.985 28.090 1.00 52.38 94 LEU A CA 1
ATOM 742 C C . LEU A 1 94 ? -26.192 -3.268 27.327 1.00 52.38 94 LEU A C 1
ATOM 744 O O . LEU A 1 94 ? -26.338 -2.837 26.185 1.00 52.38 94 LEU A O 1
ATOM 748 N N . PRO A 1 95 ? -27.175 -3.951 27.943 1.00 54.06 95 PRO A N 1
ATOM 749 C CA . PRO A 1 95 ? -28.339 -4.491 27.228 1.00 54.06 95 PRO A CA 1
ATOM 750 C C . PRO A 1 95 ? -29.361 -3.454 26.704 1.00 54.06 95 PRO A C 1
ATOM 752 O O . PRO A 1 95 ? -30.123 -3.793 25.806 1.00 54.06 95 PRO A O 1
ATOM 755 N N . ASP A 1 96 ? -29.362 -2.200 27.187 1.00 55.12 96 ASP A N 1
ATOM 756 C CA . ASP A 1 96 ? -30.340 -1.152 26.792 1.00 55.12 96 ASP A CA 1
ATOM 757 C C . ASP A 1 96 ? -29.732 0.063 26.043 1.00 55.12 96 ASP A C 1
ATOM 759 O O . ASP A 1 96 ? -30.391 1.081 25.830 1.00 55.12 96 ASP A O 1
ATOM 763 N N . TYR A 1 97 ? -28.476 -0.023 25.590 1.00 54.00 97 TYR A N 1
ATOM 764 C CA . TYR A 1 97 ? -27.793 1.033 24.811 1.00 54.00 97 TYR A CA 1
ATOM 765 C C . TYR A 1 97 ? -27.824 0.785 23.282 1.00 54.00 97 TYR A C 1
ATOM 767 O O . TYR A 1 97 ? -27.373 1.611 22.485 1.00 54.00 97 TYR A O 1
ATOM 775 N N . ASP A 1 98 ? -28.362 -0.363 22.861 1.00 58.09 98 ASP A N 1
ATOM 776 C CA . ASP A 1 98 ? -27.934 -1.060 21.645 1.00 58.09 98 ASP A CA 1
ATOM 777 C C . ASP A 1 98 ? -28.507 -0.515 20.325 1.00 58.09 98 ASP A C 1
ATOM 779 O O . ASP A 1 98 ? -27.785 -0.418 19.342 1.00 58.09 98 ASP A O 1
ATOM 783 N N . VAL A 1 99 ? -29.775 -0.105 20.241 1.00 55.12 99 VAL A N 1
ATOM 784 C CA . VAL A 1 99 ? -30.409 0.100 18.915 1.00 55.12 99 VAL A CA 1
ATOM 785 C C . VAL A 1 99 ? -29.871 1.335 18.176 1.00 55.12 99 VAL A C 1
ATOM 787 O O . VAL A 1 99 ? -29.517 1.266 16.996 1.00 55.12 99 VAL A O 1
ATOM 790 N N . THR A 1 100 ? -29.752 2.471 18.867 1.00 51.44 100 THR A N 1
ATOM 791 C CA . THR A 1 100 ? -29.278 3.730 18.264 1.00 51.44 100 THR A CA 1
ATOM 792 C C . THR A 1 100 ? -27.766 3.713 18.033 1.00 51.44 100 THR A C 1
ATOM 794 O O . THR A 1 100 ? -27.277 4.264 17.044 1.00 51.44 100 THR A O 1
ATOM 797 N N . HIS A 1 101 ? -27.011 3.047 18.911 1.00 60.62 101 HIS A N 1
ATOM 798 C CA . HIS A 1 101 ? -25.559 2.953 18.791 1.00 60.62 101 HIS A CA 1
ATOM 799 C C . HIS A 1 101 ? -25.111 1.875 17.801 1.00 60.62 101 HIS A C 1
ATOM 801 O O . HIS A 1 101 ? -24.124 2.088 17.103 1.00 60.62 101 HIS A O 1
ATOM 807 N N . HIS A 1 102 ? -25.851 0.772 17.665 1.00 60.78 102 HIS A N 1
ATOM 808 C CA . HIS A 1 102 ? -25.639 -0.220 16.611 1.00 60.78 102 HIS A CA 1
ATOM 809 C C . HIS A 1 102 ? -25.844 0.406 15.231 1.00 60.78 102 HIS A C 1
ATOM 811 O O . HIS A 1 102 ? -24.977 0.276 14.371 1.00 60.78 102 HIS A O 1
ATOM 817 N N . PHE A 1 103 ? -26.914 1.188 15.045 1.00 49.69 103 PHE A N 1
ATOM 818 C CA . PHE A 1 103 ? -27.125 1.932 13.803 1.00 49.69 103 PHE A CA 1
ATOM 819 C C . PHE A 1 103 ? -25.992 2.937 13.531 1.00 49.69 103 PHE A C 1
ATOM 821 O O . PHE A 1 103 ? -25.448 2.969 12.428 1.00 49.69 103 PHE A O 1
ATOM 828 N N . LEU A 1 104 ? -25.563 3.711 14.537 1.00 59.50 104 LEU A N 1
ATOM 829 C CA . LEU A 1 104 ? -24.416 4.621 14.401 1.00 59.50 104 LEU A CA 1
ATOM 830 C C . LEU A 1 104 ? -23.098 3.886 14.116 1.00 59.50 104 LEU A C 1
ATOM 832 O O . LEU A 1 104 ? -22.284 4.370 13.331 1.00 59.50 104 LEU A O 1
ATOM 836 N N . HIS A 1 105 ? -22.883 2.719 14.718 1.00 71.69 105 HIS A N 1
ATOM 837 C CA . HIS A 1 105 ? -21.713 1.878 14.490 1.00 71.69 105 HIS A CA 1
ATOM 838 C C . HIS A 1 105 ? -21.720 1.282 13.080 1.00 71.69 105 HIS A C 1
ATOM 840 O O . HIS A 1 105 ? -20.698 1.322 12.399 1.00 71.69 105 HIS A O 1
ATOM 846 N N . GLU A 1 106 ? -22.867 0.808 12.591 1.00 62.78 106 GLU A N 1
ATOM 847 C CA . GLU A 1 106 ? -23.019 0.350 11.211 1.00 62.78 106 GLU A CA 1
ATOM 848 C C . GLU A 1 106 ? -22.798 1.484 10.205 1.00 62.78 106 GLU A C 1
ATOM 850 O O . GLU A 1 106 ? -22.106 1.291 9.201 1.00 62.78 106 GLU A O 1
ATOM 855 N N . VAL A 1 107 ? -23.325 2.680 10.481 1.00 65.94 107 VAL A N 1
ATOM 856 C CA . VAL A 1 107 ? -23.087 3.876 9.659 1.00 65.94 107 VAL A CA 1
ATOM 857 C C . VAL A 1 107 ? -21.604 4.247 9.662 1.00 65.94 107 VAL A C 1
ATOM 859 O O . VAL A 1 107 ? -21.033 4.471 8.594 1.00 65.94 107 VAL A O 1
ATOM 862 N N . LYS A 1 108 ? -20.942 4.240 10.824 1.00 70.62 108 LYS A N 1
ATOM 863 C CA . LYS A 1 108 ? -19.507 4.530 10.943 1.00 70.62 108 LYS A CA 1
ATOM 864 C C . LYS A 1 108 ? -18.646 3.487 10.228 1.00 70.62 108 LYS A C 1
ATOM 866 O O . LYS A 1 108 ? -17.748 3.852 9.478 1.00 70.62 108 LYS A O 1
ATOM 871 N N . LYS A 1 109 ? -18.958 2.202 10.384 1.00 72.69 109 LYS A N 1
ATOM 872 C CA . LYS A 1 109 ? -18.280 1.092 9.703 1.00 72.69 109 LYS A CA 1
ATOM 873 C C . LYS A 1 109 ? -18.442 1.176 8.187 1.00 72.69 109 LYS A C 1
ATOM 875 O O . LYS A 1 109 ? -17.477 0.966 7.450 1.00 72.69 109 LYS A O 1
ATOM 880 N N . ARG A 1 110 ? -19.642 1.522 7.704 1.00 75.19 110 ARG A N 1
ATOM 881 C CA . ARG A 1 110 ? -19.853 1.813 6.280 1.00 75.19 110 ARG A CA 1
ATOM 882 C C . ARG A 1 110 ? -19.017 3.006 5.843 1.00 75.19 110 ARG A C 1
ATOM 884 O O . ARG A 1 110 ? -18.356 2.906 4.820 1.00 75.19 110 ARG A O 1
ATOM 891 N N . HIS A 1 111 ? -19.002 4.089 6.613 1.00 81.44 111 HIS A N 1
ATOM 892 C CA . HIS A 1 111 ? -18.221 5.281 6.291 1.00 81.44 111 HIS A CA 1
ATOM 893 C C . HIS A 1 111 ? -16.714 4.991 6.212 1.00 81.44 111 HIS A C 1
ATOM 895 O O . HIS A 1 111 ? -16.067 5.378 5.245 1.00 81.44 111 HIS A O 1
ATOM 901 N N . GLU A 1 112 ? -16.159 4.227 7.150 1.00 77.81 112 GLU A N 1
ATOM 902 C CA . GLU A 1 112 ? -14.759 3.785 7.105 1.00 77.81 112 GLU A CA 1
ATOM 903 C C . GLU A 1 112 ? -14.472 2.899 5.883 1.00 77.81 112 GLU A C 1
ATOM 905 O O . GLU A 1 112 ? -13.432 3.045 5.237 1.00 77.81 112 GLU A O 1
ATOM 910 N N . SER A 1 113 ? -15.409 2.021 5.513 1.00 79.81 113 SER A N 1
ATOM 911 C CA . SER A 1 113 ? -15.309 1.228 4.285 1.00 79.81 113 SER A CA 1
ATOM 912 C C . SER A 1 113 ? -15.386 2.092 3.023 1.00 79.81 113 SER A C 1
ATOM 914 O O . SER A 1 113 ? -14.656 1.823 2.072 1.00 79.81 113 SER A O 1
ATOM 916 N N . PHE A 1 114 ? -16.235 3.123 3.007 1.00 83.62 114 PHE A N 1
ATOM 917 C CA . PHE A 1 114 ? -16.320 4.092 1.913 1.00 83.62 114 PHE A CA 1
ATOM 918 C C . PHE A 1 114 ? -15.017 4.873 1.770 1.00 83.62 114 PHE A C 1
ATOM 920 O O . PHE A 1 114 ? -14.481 4.924 0.673 1.00 83.62 114 PHE A O 1
ATOM 927 N N . LEU A 1 115 ? -14.452 5.382 2.867 1.00 84.94 115 LEU A N 1
ATOM 928 C CA . LEU A 1 115 ? -13.163 6.082 2.853 1.00 84.94 115 LEU A CA 1
ATOM 929 C C . LEU A 1 115 ? -12.018 5.175 2.396 1.00 84.94 115 LEU A C 1
ATOM 931 O O . LEU A 1 115 ? -11.116 5.615 1.690 1.00 84.94 115 LEU A O 1
ATOM 935 N N . LYS A 1 116 ? -12.030 3.896 2.790 1.00 87.44 116 LYS A N 1
ATOM 936 C CA . LYS A 1 116 ? -11.052 2.922 2.295 1.00 87.44 116 LYS A CA 1
ATOM 937 C C . LYS A 1 116 ? -11.215 2.697 0.792 1.00 87.44 116 LYS A C 1
ATOM 939 O O . LYS A 1 116 ? -10.212 2.645 0.090 1.00 87.44 116 LYS A O 1
ATOM 944 N N . MET A 1 117 ? -12.456 2.579 0.318 1.00 88.44 117 MET A N 1
ATOM 945 C CA . MET A 1 117 ? -12.760 2.438 -1.105 1.00 88.44 117 MET A CA 1
ATOM 946 C C . MET A 1 117 ? -12.333 3.682 -1.896 1.00 88.44 117 MET A C 1
ATOM 948 O O . MET A 1 117 ? -11.739 3.557 -2.961 1.00 88.44 117 MET A O 1
ATOM 952 N N . GLU A 1 118 ? -12.575 4.871 -1.354 1.00 88.50 118 GLU A N 1
ATOM 953 C CA . GLU A 1 118 ? -12.157 6.144 -1.935 1.00 88.50 118 GLU A CA 1
ATOM 954 C C . GLU A 1 118 ? -10.634 6.219 -2.050 1.00 88.50 118 GLU A C 1
ATOM 956 O O . GLU A 1 118 ? -10.133 6.421 -3.150 1.00 88.50 118 GLU A O 1
ATOM 961 N N . ARG A 1 119 ? -9.891 5.899 -0.981 1.00 87.00 119 ARG A N 1
ATOM 962 C CA . ARG A 1 119 ? -8.422 5.800 -1.046 1.00 87.00 119 ARG A CA 1
ATOM 963 C C . ARG A 1 119 ? -7.951 4.791 -2.087 1.00 87.00 119 ARG A C 1
ATOM 965 O O . ARG A 1 119 ? -7.056 5.103 -2.853 1.00 87.00 119 ARG A O 1
ATOM 972 N N . THR A 1 120 ? -8.580 3.616 -2.184 1.00 90.81 120 THR A N 1
ATOM 973 C CA . THR A 1 120 ? -8.215 2.654 -3.240 1.00 90.81 120 THR A CA 1
ATOM 974 C C . THR A 1 120 ? -8.521 3.165 -4.649 1.00 90.81 120 THR A C 1
ATOM 976 O O . THR A 1 120 ? -7.819 2.798 -5.585 1.00 90.81 120 THR A O 1
ATOM 979 N N . ILE A 1 121 ? -9.544 4.008 -4.828 1.00 91.50 121 ILE A N 1
ATOM 980 C CA . ILE A 1 121 ? -9.832 4.662 -6.113 1.00 91.50 121 ILE A CA 1
ATOM 981 C C . ILE A 1 121 ? -8.774 5.729 -6.413 1.00 91.50 121 ILE A C 1
ATOM 983 O O . ILE A 1 121 ? -8.346 5.840 -7.561 1.00 91.50 121 ILE A O 1
ATOM 987 N N . GLU A 1 122 ? -8.328 6.482 -5.407 1.00 91.88 122 GLU A N 1
ATOM 988 C CA . GLU A 1 122 ? -7.225 7.436 -5.554 1.00 91.88 122 GLU A CA 1
ATOM 989 C C . GLU A 1 122 ? -5.906 6.737 -5.897 1.00 91.88 122 GLU A C 1
ATOM 991 O O . GLU A 1 122 ? -5.265 7.121 -6.869 1.00 91.88 122 GLU A O 1
ATOM 996 N N . ASP A 1 123 ? -5.563 5.652 -5.201 1.00 87.00 123 ASP A N 1
ATOM 997 C CA . ASP A 1 123 ? -4.370 4.848 -5.489 1.00 87.00 123 ASP A CA 1
ATOM 998 C C . ASP A 1 123 ? -4.408 4.281 -6.920 1.00 87.00 123 ASP A C 1
ATOM 1000 O O . ASP A 1 123 ? -3.399 4.267 -7.627 1.00 87.00 123 ASP A O 1
ATOM 1004 N N . LEU A 1 124 ? -5.581 3.825 -7.381 1.00 92.69 124 LEU A N 1
ATOM 1005 C CA . LEU A 1 124 ? -5.760 3.364 -8.759 1.00 92.69 124 LEU A CA 1
ATOM 1006 C C . LEU A 1 124 ? -5.620 4.506 -9.765 1.00 92.69 124 LEU A C 1
ATOM 1008 O O . LEU A 1 124 ? -4.989 4.315 -10.802 1.00 92.69 124 LEU A O 1
ATOM 1012 N N . ARG A 1 125 ? -6.190 5.682 -9.484 1.00 90.44 125 ARG A N 1
ATOM 1013 C CA . ARG A 1 125 ? -6.034 6.881 -10.320 1.00 90.44 125 ARG A CA 1
ATOM 1014 C C . ARG A 1 125 ? -4.557 7.242 -10.466 1.00 90.44 125 ARG A C 1
ATOM 1016 O O . ARG A 1 125 ? -4.112 7.496 -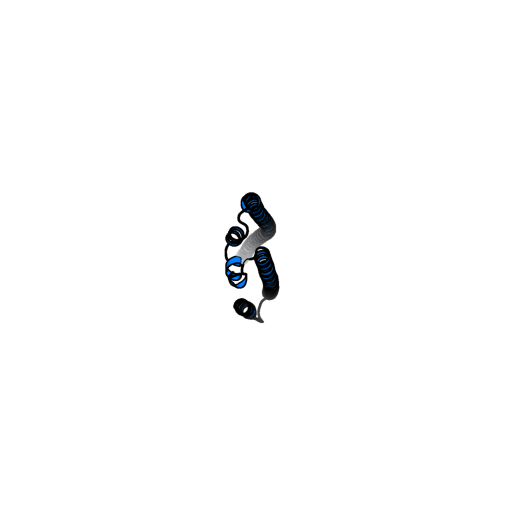11.583 1.00 90.44 125 ARG A O 1
ATOM 1023 N N . ASP A 1 126 ? -3.812 7.224 -9.371 1.00 86.44 126 ASP A N 1
ATOM 1024 C CA . ASP A 1 126 ? -2.390 7.555 -9.366 1.00 86.44 126 ASP A CA 1
ATOM 1025 C C . ASP A 1 126 ? -1.580 6.492 -10.127 1.00 86.44 126 ASP A C 1
ATOM 1027 O O . ASP A 1 126 ? -0.756 6.838 -10.970 1.00 86.44 126 ASP A O 1
ATOM 1031 N N . LEU A 1 127 ? -1.914 5.203 -9.977 1.00 86.94 127 LEU A N 1
ATOM 1032 C CA . LEU A 1 127 ? -1.337 4.127 -10.791 1.00 86.94 127 LEU A CA 1
ATOM 1033 C C . LEU A 1 127 ? -1.637 4.298 -12.291 1.00 86.94 127 LEU A C 1
ATOM 1035 O O . LEU A 1 127 ? -0.774 4.030 -13.129 1.00 86.94 127 LEU A O 1
ATOM 1039 N N . PHE A 1 128 ? -2.844 4.743 -12.654 1.00 82.06 128 PHE A N 1
ATOM 1040 C CA . PHE A 1 128 ? -3.190 5.048 -14.045 1.00 82.06 128 PHE A CA 1
ATOM 1041 C C . PHE A 1 128 ? -2.407 6.252 -14.579 1.00 82.06 128 PHE A C 1
ATOM 1043 O O . PHE A 1 128 ? -2.003 6.229 -15.744 1.00 82.06 128 PHE A O 1
ATOM 1050 N N . PHE A 1 129 ? -2.156 7.273 -13.756 1.00 86.38 129 PHE A N 1
ATOM 1051 C CA . PHE A 1 129 ? -1.298 8.399 -14.129 1.00 86.38 129 PHE A CA 1
ATOM 1052 C C . PHE A 1 129 ? 0.160 7.975 -14.315 1.00 86.38 129 PHE A C 1
ATOM 1054 O O . PHE A 1 129 ? 0.766 8.332 -15.327 1.00 86.38 129 PHE A O 1
ATOM 1061 N N . ASP A 1 130 ? 0.699 7.165 -13.406 1.00 83.75 130 ASP A N 1
ATOM 1062 C CA . ASP A 1 130 ? 2.052 6.615 -13.517 1.00 83.75 130 ASP A CA 1
ATOM 1063 C C . ASP A 1 130 ? 2.193 5.738 -14.766 1.00 83.75 130 ASP A C 1
ATOM 1065 O O . ASP A 1 130 ? 3.162 5.867 -15.517 1.00 83.75 130 ASP A O 1
ATOM 1069 N N . LEU A 1 131 ? 1.200 4.891 -15.050 1.00 79.94 131 LEU A N 1
ATOM 1070 C CA . LEU A 1 131 ? 1.179 4.075 -16.262 1.00 79.94 131 LEU A CA 1
ATOM 1071 C C . LEU A 1 131 ? 1.117 4.945 -17.521 1.00 79.94 131 LEU A C 1
ATOM 1073 O O . LEU A 1 131 ? 1.853 4.686 -18.471 1.00 79.94 131 LEU A O 1
ATOM 1077 N N . ALA A 1 132 ? 0.283 5.987 -17.535 1.00 74.19 132 ALA A N 1
ATOM 1078 C CA . ALA A 1 132 ? 0.213 6.921 -18.656 1.00 74.19 132 ALA A CA 1
ATOM 1079 C C . ALA A 1 132 ? 1.560 7.630 -18.890 1.00 74.19 132 ALA A C 1
ATOM 1081 O O . ALA A 1 132 ? 1.985 7.772 -20.039 1.00 74.19 132 ALA A O 1
ATOM 1082 N N . LEU A 1 133 ? 2.261 8.007 -17.817 1.00 77.06 133 LEU A N 1
ATOM 1083 C CA . LEU A 1 133 ? 3.588 8.617 -17.883 1.00 77.06 133 LEU A CA 1
ATOM 1084 C C . LEU A 1 133 ? 4.650 7.641 -18.422 1.00 77.06 133 LEU A C 1
ATOM 1086 O O . LEU A 1 133 ? 5.402 8.004 -19.327 1.00 77.06 133 LEU A O 1
ATOM 1090 N N . ILE A 1 134 ? 4.697 6.403 -17.912 1.00 74.19 134 ILE A N 1
ATOM 1091 C CA . ILE A 1 134 ? 5.626 5.350 -18.373 1.00 74.19 134 ILE A CA 1
ATOM 1092 C C . ILE A 1 134 ? 5.402 5.059 -19.860 1.00 74.19 134 ILE A C 1
ATOM 1094 O O . ILE A 1 134 ? 6.340 5.077 -20.656 1.00 74.19 134 ILE A O 1
ATOM 1098 N N . VAL A 1 135 ? 4.143 4.862 -20.250 1.00 69.62 135 VAL A N 1
ATOM 1099 C CA . VAL A 1 135 ? 3.755 4.575 -21.632 1.00 69.62 135 VAL A CA 1
ATOM 1100 C C . VAL A 1 135 ? 4.161 5.721 -22.570 1.00 69.62 135 VAL A C 1
ATOM 1102 O O . VAL A 1 135 ? 4.669 5.472 -23.664 1.00 69.62 135 VAL A O 1
ATOM 1105 N N . GLN A 1 136 ? 4.024 6.981 -22.146 1.00 64.81 136 GLN A N 1
ATOM 1106 C CA . GLN A 1 136 ? 4.466 8.136 -22.934 1.00 64.81 136 GLN A CA 1
ATOM 1107 C C . GLN A 1 136 ? 5.994 8.179 -23.128 1.00 64.81 136 GLN A C 1
ATOM 1109 O O . GLN A 1 136 ? 6.469 8.547 -24.208 1.00 64.81 136 GLN A O 1
ATOM 1114 N N . VAL A 1 137 ? 6.770 7.783 -22.114 1.00 62.84 137 VAL A N 1
ATOM 1115 C CA . VAL A 1 137 ? 8.238 7.689 -22.199 1.00 62.84 137 VAL A CA 1
ATOM 1116 C C . VAL A 1 137 ? 8.670 6.556 -23.141 1.00 62.84 137 VAL A C 1
ATOM 1118 O O . VAL A 1 137 ? 9.587 6.754 -23.948 1.00 62.84 137 VAL A O 1
ATOM 1121 N N . ASP A 1 138 ? 7.976 5.418 -23.107 1.00 55.19 138 ASP A N 1
ATOM 1122 C CA . ASP A 1 138 ? 8.290 4.248 -23.936 1.00 55.19 138 ASP A CA 1
ATOM 1123 C C . ASP A 1 138 ? 7.950 4.457 -25.423 1.00 55.19 138 ASP A C 1
ATOM 1125 O O . ASP A 1 138 ? 8.746 4.085 -26.293 1.00 55.19 138 ASP A O 1
ATOM 1129 N N . TYR A 1 139 ? 6.857 5.155 -25.756 1.00 58.66 139 TYR A N 1
ATOM 1130 C CA . TYR A 1 139 ? 6.549 5.503 -27.154 1.00 58.66 139 TYR A CA 1
ATOM 1131 C C . TYR A 1 139 ? 7.621 6.394 -27.799 1.00 58.66 139 TYR A C 1
ATOM 1133 O O . TYR A 1 139 ? 7.956 6.219 -28.973 1.00 58.66 139 TYR A O 1
ATOM 1141 N N . ALA A 1 140 ? 8.210 7.323 -27.040 1.00 61.38 140 ALA A N 1
ATOM 1142 C CA . ALA A 1 140 ? 9.267 8.195 -27.549 1.00 61.38 140 ALA A CA 1
ATOM 1143 C C . ALA A 1 140 ? 10.583 7.442 -27.821 1.00 61.38 140 ALA A C 1
ATOM 1145 O O . ALA A 1 140 ? 11.371 7.863 -28.672 1.00 61.38 140 ALA A O 1
ATOM 1146 N N . LEU A 1 141 ? 10.855 6.347 -27.102 1.00 65.50 141 LEU A N 1
ATOM 1147 C CA . LEU A 1 141 ? 12.017 5.496 -27.363 1.00 65.50 141 LEU A CA 1
ATOM 1148 C C . LEU A 1 141 ? 11.812 4.639 -28.618 1.00 65.50 141 LEU A C 1
ATOM 1150 O O . LEU A 1 141 ? 12.727 4.561 -29.439 1.00 65.50 141 LEU A O 1
ATOM 1154 N N . ILE A 1 142 ? 10.620 4.065 -28.792 1.00 66.69 142 ILE A N 1
ATOM 1155 C CA . ILE A 1 142 ? 10.271 3.253 -29.968 1.00 66.69 142 ILE A CA 1
ATOM 1156 C C . ILE A 1 142 ? 10.332 4.100 -31.249 1.00 66.69 142 ILE A C 1
ATOM 1158 O O . ILE A 1 142 ? 11.022 3.720 -32.192 1.00 66.69 142 ILE A O 1
ATOM 1162 N N . ASP A 1 143 ? 9.753 5.306 -31.252 1.00 71.94 143 ASP A N 1
ATOM 1163 C CA . ASP A 1 143 ? 9.818 6.229 -32.401 1.00 71.94 143 ASP A CA 1
ATOM 1164 C C . ASP A 1 143 ? 11.268 6.617 -32.766 1.00 71.94 143 ASP A C 1
ATOM 1166 O O . ASP A 1 143 ? 11.626 6.742 -33.940 1.00 71.94 143 ASP A O 1
ATOM 1170 N N . ARG A 1 144 ? 12.158 6.750 -31.771 1.00 74.25 144 ARG A N 1
ATOM 1171 C CA . ARG A 1 144 ? 13.591 6.988 -32.023 1.00 74.25 144 ARG A CA 1
ATOM 1172 C C . ARG A 1 144 ? 14.288 5.778 -32.645 1.00 74.25 144 ARG A C 1
ATOM 1174 O O . ARG A 1 144 ? 15.114 5.971 -33.539 1.00 74.25 144 ARG A O 1
ATOM 1181 N N . ILE A 1 145 ? 13.975 4.564 -32.194 1.00 74.31 145 ILE A N 1
ATOM 1182 C CA . ILE A 1 145 ? 14.532 3.325 -32.758 1.00 74.31 145 ILE A CA 1
ATOM 1183 C C . ILE A 1 145 ? 14.072 3.160 -34.208 1.00 74.31 145 ILE A C 1
ATOM 1185 O O . ILE A 1 145 ? 14.911 2.926 -35.077 1.00 74.31 145 ILE A O 1
ATOM 1189 N N . ASP A 1 146 ? 12.789 3.377 -34.491 1.00 80.81 146 ASP A N 1
ATOM 1190 C CA . ASP A 1 146 ? 12.243 3.276 -35.847 1.00 80.81 146 ASP A CA 1
ATOM 1191 C C . ASP A 1 146 ? 12.850 4.324 -36.783 1.00 80.81 146 ASP A C 1
ATOM 1193 O O . ASP A 1 146 ? 13.242 4.011 -37.912 1.00 80.81 146 ASP A O 1
ATOM 1197 N N . LYS A 1 147 ? 13.012 5.569 -36.321 1.00 83.06 147 LYS A N 1
ATOM 1198 C CA . LYS A 1 147 ? 13.697 6.620 -37.093 1.00 83.06 147 LYS A CA 1
ATOM 1199 C C . LYS A 1 147 ? 15.157 6.270 -37.370 1.00 83.06 147 LYS A C 1
ATOM 1201 O O . LYS A 1 147 ? 15.617 6.453 -38.498 1.00 83.06 147 LYS A O 1
ATOM 1206 N N . HIS A 1 148 ? 15.881 5.763 -36.372 1.00 83.62 148 HIS A N 1
ATOM 1207 C CA . HIS A 1 148 ? 17.278 5.367 -36.538 1.00 83.62 148 HIS A CA 1
ATOM 1208 C C . HIS A 1 148 ? 17.418 4.170 -37.486 1.00 83.62 148 HIS A C 1
ATOM 1210 O O . HIS A 1 148 ? 18.235 4.213 -38.404 1.00 83.62 148 HIS A O 1
ATOM 1216 N N . SER A 1 149 ? 16.573 3.152 -37.326 1.00 89.38 149 SER A N 1
ATOM 1217 C CA . SER A 1 149 ? 16.512 1.972 -38.191 1.00 89.38 149 SER A CA 1
ATOM 1218 C C . SER A 1 149 ? 16.248 2.356 -39.651 1.00 89.38 149 SER A C 1
ATOM 1220 O O . SER A 1 149 ? 17.034 2.021 -40.537 1.00 89.38 149 SER A O 1
ATOM 1222 N N . ASN A 1 150 ? 15.224 3.182 -39.904 1.00 87.81 150 ASN A N 1
ATOM 1223 C CA . ASN A 1 150 ? 14.897 3.669 -41.247 1.00 87.81 150 ASN A CA 1
ATOM 1224 C C . ASN A 1 150 ? 16.030 4.499 -41.878 1.00 87.81 150 ASN A C 1
ATOM 1226 O O . ASN A 1 150 ? 16.270 4.419 -43.088 1.00 87.81 150 ASN A O 1
ATOM 1230 N N . ALA A 1 151 ? 16.730 5.309 -41.078 1.00 89.19 151 ALA A N 1
ATOM 1231 C CA . ALA A 1 151 ? 17.876 6.084 -41.546 1.00 89.19 151 ALA A CA 1
ATOM 1232 C C . ALA A 1 151 ? 19.061 5.179 -41.919 1.00 89.19 151 ALA A C 1
ATOM 1234 O O . ALA A 1 151 ? 19.648 5.352 -42.990 1.00 89.19 151 ALA A O 1
ATOM 1235 N N . VAL A 1 152 ? 19.378 4.188 -41.078 1.00 89.75 152 VAL A N 1
ATOM 1236 C CA . VAL A 1 152 ? 20.417 3.183 -41.353 1.00 89.75 152 VAL A CA 1
ATOM 1237 C C . VAL A 1 152 ? 20.082 2.403 -42.624 1.00 89.75 152 VAL A C 1
ATOM 1239 O O . VAL A 1 152 ? 20.931 2.290 -43.509 1.00 89.75 152 VAL A O 1
ATOM 1242 N N . ASP A 1 153 ? 18.839 1.949 -42.781 1.00 90.81 153 ASP A N 1
ATOM 1243 C CA . ASP A 1 153 ? 18.389 1.226 -43.974 1.00 90.81 153 ASP A CA 1
ATOM 1244 C C . ASP A 1 153 ? 18.534 2.052 -45.258 1.00 90.81 153 ASP A C 1
ATOM 1246 O O . ASP A 1 153 ? 18.978 1.536 -46.293 1.00 90.81 153 ASP A O 1
ATOM 1250 N N . ARG A 1 154 ? 18.205 3.350 -45.206 1.00 88.56 154 ARG A N 1
ATOM 1251 C CA . ARG A 1 154 ? 18.389 4.262 -46.343 1.00 88.56 154 ARG A CA 1
ATOM 1252 C C . ARG A 1 154 ? 19.864 4.387 -46.721 1.00 88.56 154 ARG A C 1
ATOM 1254 O O . ARG A 1 154 ? 20.207 4.171 -47.885 1.00 88.56 154 ARG A O 1
ATOM 1261 N N . LEU A 1 155 ? 20.731 4.660 -45.746 1.00 89.56 155 LEU A N 1
ATOM 1262 C CA . LEU A 1 155 ? 22.175 4.796 -45.968 1.00 89.56 155 LEU A CA 1
ATOM 1263 C C . LEU A 1 155 ? 22.789 3.507 -46.529 1.00 89.56 155 LEU A C 1
ATOM 1265 O O . LEU A 1 155 ? 23.604 3.548 -47.453 1.00 89.56 155 LEU A O 1
ATOM 1269 N N . VAL A 1 156 ? 22.362 2.344 -46.029 1.00 91.81 156 VAL A N 1
ATOM 1270 C CA . VAL A 1 156 ? 22.816 1.041 -46.534 1.00 91.81 156 VAL A CA 1
ATOM 1271 C C . VAL A 1 156 ? 22.371 0.823 -47.982 1.00 91.81 156 VAL A C 1
ATOM 1273 O O . VAL A 1 156 ? 23.167 0.346 -48.798 1.00 91.81 156 VAL A O 1
ATOM 1276 N N . ARG A 1 157 ? 21.131 1.178 -48.345 1.00 90.12 157 ARG A N 1
ATOM 1277 C CA . ARG A 1 157 ? 20.644 1.074 -49.735 1.00 90.12 157 ARG A CA 1
ATOM 1278 C C . ARG A 1 157 ? 21.416 1.991 -50.681 1.00 90.12 157 ARG A C 1
ATOM 1280 O O . ARG A 1 157 ? 21.853 1.534 -51.740 1.00 90.12 157 ARG A O 1
ATOM 1287 N N . GLU A 1 158 ? 21.635 3.243 -50.295 1.00 91.81 158 GLU A N 1
ATOM 1288 C CA . GLU A 1 158 ? 22.406 4.217 -51.080 1.00 91.81 158 GLU A CA 1
ATOM 1289 C C . GLU A 1 158 ? 23.871 3.786 -51.250 1.00 91.81 158 GLU A C 1
ATOM 1291 O O . GLU A 1 158 ? 24.416 3.820 -52.362 1.00 91.81 158 GLU A O 1
ATOM 1296 N N . GLY A 1 159 ? 24.493 3.289 -50.176 1.00 90.12 159 GLY A N 1
ATOM 1297 C CA . GLY A 1 159 ? 25.848 2.739 -50.200 1.00 90.12 159 GLY A CA 1
ATOM 1298 C C . GLY A 1 159 ? 25.969 1.513 -51.111 1.00 90.12 159 GLY A C 1
ATOM 1299 O O . GLY A 1 159 ? 26.907 1.415 -51.913 1.00 90.12 159 GLY A O 1
ATOM 1300 N N . ARG A 1 160 ? 24.988 0.599 -51.069 1.00 89.94 160 ARG A N 1
ATOM 1301 C CA . ARG A 1 160 ? 24.916 -0.561 -51.979 1.00 89.94 160 ARG A CA 1
ATOM 1302 C C . ARG A 1 160 ? 24.771 -0.128 -53.438 1.00 89.94 160 ARG A C 1
ATOM 1304 O O . ARG A 1 160 ? 25.498 -0.645 -54.289 1.00 89.94 160 ARG A O 1
ATOM 1311 N N . GLY A 1 161 ? 23.894 0.835 -53.723 1.00 90.19 161 GLY A N 1
ATOM 1312 C CA . GLY A 1 161 ? 23.699 1.380 -55.069 1.00 90.19 161 GLY A CA 1
ATOM 1313 C C . GLY A 1 161 ? 24.973 2.020 -55.626 1.00 90.19 161 GLY A C 1
ATOM 1314 O O . GLY A 1 161 ? 25.405 1.694 -56.733 1.00 90.19 161 GLY A O 1
ATOM 1315 N N . SER A 1 162 ? 25.637 2.856 -54.830 1.00 89.50 162 SER A N 1
ATOM 1316 C CA . SER A 1 162 ? 26.899 3.506 -55.211 1.00 89.50 162 SER A CA 1
ATOM 1317 C C . SER A 1 162 ? 28.013 2.488 -55.473 1.00 89.50 162 SER A C 1
ATOM 1319 O O . SER A 1 162 ? 28.717 2.570 -56.482 1.00 89.50 162 SER A O 1
ATOM 1321 N N . THR A 1 163 ? 28.110 1.457 -54.629 1.00 87.56 163 THR A N 1
ATOM 1322 C CA . THR A 1 163 ? 29.065 0.351 -54.803 1.00 87.56 163 THR A CA 1
ATOM 1323 C C . THR A 1 163 ? 28.793 -0.437 -56.085 1.00 87.56 163 THR A C 1
ATOM 1325 O O . THR A 1 163 ? 29.728 -0.796 -56.803 1.00 87.56 163 THR A O 1
ATOM 1328 N N . TYR A 1 164 ? 27.524 -0.702 -56.411 1.00 90.06 164 TYR A N 1
ATOM 1329 C CA . TYR A 1 164 ? 27.147 -1.384 -57.652 1.00 90.06 164 TYR A CA 1
ATOM 1330 C C . TYR A 1 164 ? 27.525 -0.563 -58.893 1.00 90.06 164 TYR A C 1
ATOM 1332 O O . TYR A 1 164 ? 28.106 -1.102 -59.843 1.00 90.06 164 TYR A O 1
ATOM 1340 N N . ARG A 1 165 ? 27.271 0.753 -58.867 1.00 88.88 165 ARG A N 1
ATOM 1341 C CA . ARG A 1 165 ? 27.658 1.674 -59.948 1.00 88.88 165 ARG A CA 1
ATOM 1342 C C . ARG A 1 165 ? 29.173 1.707 -60.138 1.00 88.88 165 ARG A C 1
ATOM 1344 O O . ARG A 1 165 ? 29.636 1.527 -61.261 1.00 88.88 165 ARG A O 1
ATOM 1351 N N . TYR A 1 166 ? 29.940 1.835 -59.055 1.00 89.88 166 TYR A N 1
ATOM 1352 C CA . TYR A 1 166 ? 31.405 1.805 -59.107 1.00 89.88 166 TYR A CA 1
ATOM 1353 C C . TYR A 1 166 ? 31.935 0.472 -59.656 1.00 89.88 166 TYR A C 1
ATOM 1355 O O . TYR A 1 166 ? 32.759 0.464 -60.569 1.00 89.88 166 TYR A O 1
ATOM 1363 N N . LYS A 1 167 ? 31.411 -0.668 -59.180 1.00 91.69 167 LYS A N 1
ATOM 1364 C CA . LYS A 1 167 ? 31.780 -2.000 -59.697 1.00 91.69 167 LYS A CA 1
ATOM 1365 C C . LYS A 1 167 ? 31.512 -2.127 -61.199 1.00 91.69 167 LYS A C 1
ATOM 1367 O O . LYS A 1 167 ? 32.326 -2.712 -61.908 1.00 91.69 167 LYS A O 1
ATOM 1372 N N . THR A 1 168 ? 30.394 -1.589 -61.682 1.00 89.88 168 THR A N 1
ATOM 1373 C CA . THR A 1 168 ? 30.040 -1.610 -63.109 1.00 89.88 168 THR A CA 1
ATOM 1374 C C . THR A 1 168 ? 30.966 -0.706 -63.919 1.00 89.88 168 THR A C 1
ATOM 1376 O O . THR A 1 168 ? 31.509 -1.150 -64.927 1.00 89.88 168 THR A O 1
ATOM 1379 N N . ALA A 1 169 ? 31.238 0.512 -63.442 1.00 89.31 169 ALA A N 1
ATOM 1380 C CA . ALA A 1 169 ? 32.167 1.439 -64.085 1.00 89.31 169 ALA A CA 1
ATOM 1381 C C . ALA A 1 169 ? 33.587 0.855 -64.189 1.00 89.31 169 ALA A C 1
ATOM 1383 O O . ALA A 1 169 ? 34.176 0.875 -65.263 1.00 89.31 169 ALA A O 1
ATOM 1384 N N . VAL A 1 170 ? 34.106 0.246 -63.115 1.00 92.06 170 VAL A N 1
ATOM 1385 C CA . VAL A 1 170 ? 35.426 -0.414 -63.115 1.00 92.06 170 VAL A CA 1
ATOM 1386 C C . VAL A 1 170 ? 35.476 -1.609 -64.074 1.00 92.06 170 VAL A C 1
ATOM 1388 O O . VAL A 1 170 ? 36.501 -1.851 -64.712 1.00 92.06 170 VAL A O 1
ATOM 1391 N N . LYS A 1 171 ? 34.389 -2.381 -64.194 1.00 92.44 171 LYS A N 1
ATOM 1392 C CA . LYS A 1 171 ? 34.305 -3.457 -65.196 1.00 92.44 171 LYS A CA 1
ATOM 1393 C C . LYS A 1 171 ? 34.336 -2.891 -66.617 1.00 92.44 171 LYS A C 1
ATOM 1395 O O . LYS A 1 171 ? 35.079 -3.415 -67.441 1.00 92.44 171 LYS A O 1
ATOM 1400 N N . MET A 1 172 ? 33.590 -1.816 -66.878 1.00 90.31 172 MET A N 1
ATOM 1401 C CA . MET A 1 172 ? 33.550 -1.160 -68.188 1.00 90.31 172 MET A CA 1
ATOM 1402 C C . MET A 1 172 ? 34.897 -0.545 -68.570 1.00 90.31 172 MET A C 1
ATOM 1404 O O . MET A 1 172 ? 35.350 -0.748 -69.689 1.00 90.31 172 MET A O 1
ATOM 1408 N N . THR A 1 173 ? 35.595 0.129 -67.653 1.00 89.69 173 THR A N 1
ATOM 1409 C CA . THR A 1 173 ? 36.926 0.689 -67.949 1.00 89.69 173 THR A CA 1
ATOM 1410 C C . THR A 1 173 ? 37.956 -0.400 -68.229 1.00 89.69 173 THR A C 1
ATOM 1412 O O . THR A 1 173 ? 38.735 -0.273 -69.171 1.00 89.69 173 THR A O 1
ATOM 1415 N N . LYS A 1 174 ? 37.936 -1.511 -67.477 1.00 91.56 174 LYS A N 1
ATOM 1416 C CA . LYS A 1 174 ? 38.776 -2.683 -67.780 1.00 91.56 174 LYS A CA 1
ATOM 1417 C C . LYS A 1 174 ? 38.437 -3.304 -69.136 1.00 91.56 174 LYS A C 1
ATOM 1419 O O . LYS A 1 174 ? 39.350 -3.740 -69.830 1.00 91.56 174 LYS A O 1
ATOM 1424 N N . PHE A 1 175 ? 37.155 -3.362 -69.498 1.00 91.88 175 PHE A N 1
ATOM 1425 C CA . PHE A 1 175 ? 36.710 -3.871 -70.795 1.00 91.88 175 PHE A CA 1
ATOM 1426 C C . PHE A 1 175 ? 37.185 -2.975 -71.944 1.00 91.88 175 PHE A C 1
ATOM 1428 O O . PHE A 1 175 ? 37.812 -3.476 -72.869 1.00 91.88 175 PHE A O 1
ATOM 1435 N N . ILE A 1 176 ? 36.975 -1.659 -71.845 1.00 90.94 176 ILE A N 1
ATOM 1436 C CA . ILE A 1 176 ? 37.428 -0.678 -72.843 1.00 90.94 176 ILE A CA 1
ATOM 1437 C C . ILE A 1 176 ? 38.949 -0.724 -72.993 1.00 90.94 176 ILE A C 1
ATOM 1439 O O . ILE A 1 176 ? 39.440 -0.762 -74.114 1.00 90.94 176 ILE A O 1
ATOM 1443 N N . LYS A 1 177 ? 39.698 -0.793 -71.882 1.00 91.31 177 LYS A N 1
ATOM 1444 C CA . LYS A 1 177 ? 41.160 -0.917 -71.928 1.00 91.31 177 LYS A CA 1
ATOM 1445 C C . LYS A 1 177 ? 41.598 -2.180 -72.677 1.00 91.31 177 LYS A C 1
ATOM 1447 O O . LYS A 1 177 ? 42.407 -2.088 -73.584 1.00 91.31 177 LYS A O 1
ATOM 1452 N N . LYS A 1 178 ? 41.004 -3.339 -72.364 1.00 91.00 178 LYS A N 1
ATOM 1453 C CA . LYS A 1 178 ? 41.277 -4.588 -73.098 1.00 91.00 178 LYS A CA 1
ATOM 1454 C C . LYS A 1 178 ? 40.905 -4.510 -74.579 1.00 91.00 178 LYS A C 1
ATOM 1456 O O . LYS A 1 178 ? 41.590 -5.114 -75.390 1.00 91.00 178 LYS A O 1
ATOM 1461 N N . PHE A 1 179 ? 39.815 -3.823 -74.917 1.00 88.38 179 PHE A N 1
ATOM 1462 C CA . PHE A 1 179 ? 39.385 -3.646 -76.301 1.00 88.38 179 PHE A CA 1
ATOM 1463 C C . PHE A 1 179 ? 40.363 -2.758 -77.081 1.00 88.38 179 PHE A C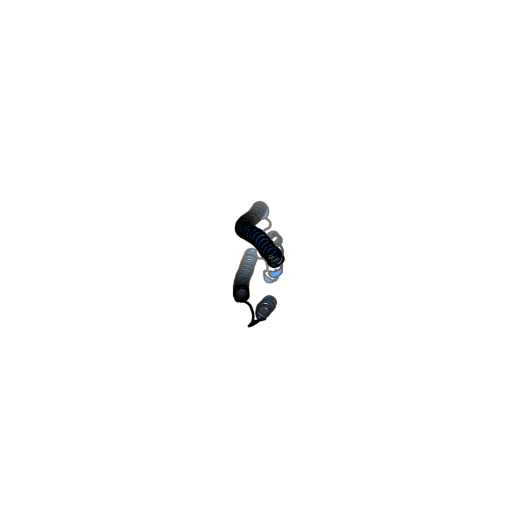 1
ATOM 1465 O O . PHE A 1 179 ? 40.716 -3.093 -78.202 1.00 88.38 179 PHE A O 1
ATOM 1472 N N . MET A 1 180 ? 40.845 -1.673 -76.467 1.00 87.00 180 MET A N 1
ATOM 1473 C CA . MET A 1 180 ? 41.856 -0.791 -77.058 1.00 87.00 180 MET A CA 1
ATOM 1474 C C . MET A 1 180 ? 43.234 -1.442 -77.189 1.00 87.00 180 MET A C 1
ATOM 1476 O O . MET A 1 180 ? 43.908 -1.201 -78.177 1.00 87.00 180 MET A O 1
ATOM 1480 N N . ASP A 1 181 ? 43.650 -2.261 -76.220 1.00 85.06 181 ASP A N 1
ATOM 1481 C CA . ASP A 1 181 ? 44.946 -2.956 -76.259 1.00 85.06 181 ASP A CA 1
ATOM 1482 C C . ASP A 1 181 ? 44.959 -4.128 -77.273 1.00 85.06 181 ASP A C 1
ATOM 1484 O O . ASP A 1 181 ? 46.0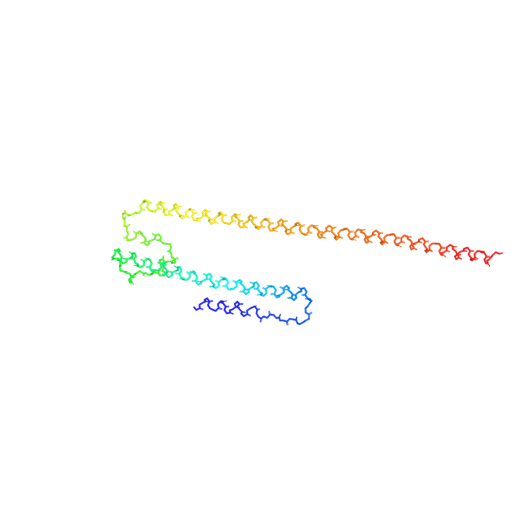12 -4.704 -77.536 1.00 85.06 181 ASP A O 1
ATOM 1488 N N . SER A 1 182 ? 43.792 -4.523 -77.799 1.00 78.06 182 SER A N 1
ATOM 1489 C CA . SER A 1 182 ? 43.608 -5.674 -78.696 1.00 78.06 182 SER A CA 1
ATOM 1490 C C . SER A 1 182 ? 43.206 -5.287 -80.129 1.00 78.06 182 SER A C 1
ATOM 1492 O O . SER A 1 182 ? 42.947 -6.191 -80.929 1.00 78.06 182 SER A O 1
ATOM 1494 N N . ALA A 1 183 ? 43.130 -3.986 -80.429 1.00 60.47 183 ALA A N 1
ATOM 1495 C CA . ALA A 1 183 ? 42.883 -3.402 -81.750 1.00 60.47 183 ALA A CA 1
ATOM 1496 C C . ALA A 1 183 ? 44.176 -2.782 -82.296 1.00 60.47 183 ALA A C 1
ATOM 1498 O O . ALA A 1 183 ? 44.392 -2.885 -83.523 1.00 60.47 183 ALA A O 1
#

Foldseek 3Di:
DVVVVVLVVLVVVLPDDDDPPDDPVVVVVNVVVSVVSVVVSVVVVVVVVVVVVVLVVVLVVLLVLCVVLVHDSVPDPSVVCSVDDVVVSVCVRDPPPDDVVVVVVVVVVVVVVVVVVVVVVVVVVVVVVVVVVVVVVVVVVVVVVVVVVVVVVVVVVVVVVVVVVVVVVVVVVVVVVVVVVVD

pLDDT: mean 72.11, std 14.25, range [38.78, 92.69]

Secondary structure (DSSP, 8-state):
-HHHHHHHHHHHHTS----TT--HHHHHHHHHHHHHHHHHHHHHHHHHHHHHHHHHHHHHHHHHHHHHTT--GGGS-HHHHHHS-THHHHHHH-TTSHHHHHHHHHHHHHHHHHHHHHHHHHHHHHHHHHHHHHHHHHHHHHHHHHHHHHHHHHHHHHHHHHHHHHHHHHHHHHHHHHHHTT-

Sequence (183 aa):
MANDCLFKGLSNSFNQEQFPDMPAGLRICNTQTITLKRKFSSTISYYYSIQEEYRNTCKAQVKRQAEIAGADVARLNLDEIIGSKTDIFLQTVLPDYDVTHHFLHEVKKRHESFLKMERTIEDLRDLFFDLALIVQVDYALIDRIDKHSNAVDRLVREGRGSTYRYKTAVKMTKFIKKFMDSA